Protein AF-A0A7T4WJI9-F1 (afdb_monomer_lite)

pLDDT: mean 79.05, std 11.85, range [43.88, 95.06]

Secondary structure (DSSP, 8-state):
---TTSTT-S-EE-TTS-EEEETT---TTHHHHHHHHS-HHHHHHHHHHHHHHHHHHHHHHHHHHHHHHHHHHHHH-BTB-HHHHHHHHHHHHHHHHHHHHHHHHHHHHTS--TTEEEPPHHHHHHPPTT--HHHHHHHHHHHHHHHHHHHHHHHHT--SSGGGHHHHHHHHHHHHHHHHHHHHHHHHTTPPPPPPSS---GGG--

Structure (mmCIF, N/CA/C/O backbone):
data_AF-A0A7T4WJI9-F1
#
_entry.id   AF-A0A7T4WJI9-F1
#
loop_
_atom_site.group_PDB
_atom_site.id
_atom_site.type_symbol
_atom_site.label_atom_id
_atom_site.label_alt_id
_atom_site.label_comp_id
_atom_site.label_asym_id
_atom_site.label_entity_id
_atom_site.label_seq_id
_atom_site.pdbx_PDB_ins_code
_atom_site.Cartn_x
_atom_site.Cartn_y
_atom_site.Cartn_z
_atom_site.occupancy
_atom_site.B_iso_or_equiv
_atom_site.auth_seq_id
_atom_site.auth_comp_id
_atom_site.auth_asym_id
_atom_site.auth_atom_id
_atom_site.pdbx_PDB_model_num
ATOM 1 N N . MET A 1 1 ? -17.886 -6.327 15.048 1.00 61.16 1 MET A N 1
ATOM 2 C CA . MET A 1 1 ? -17.917 -6.248 13.577 1.00 61.16 1 MET A CA 1
ATOM 3 C C . MET A 1 1 ? -18.092 -4.790 13.198 1.00 61.16 1 MET A C 1
ATOM 5 O O . MET A 1 1 ? -18.986 -4.154 13.746 1.00 61.16 1 MET A O 1
ATOM 9 N N . ILE A 1 2 ? -17.201 -4.252 12.364 1.00 64.38 2 ILE A N 1
ATOM 10 C CA . ILE A 1 2 ? -17.284 -2.868 11.879 1.00 64.38 2 ILE A CA 1
ATOM 11 C C . ILE A 1 2 ? -18.464 -2.791 10.905 1.00 64.38 2 ILE A C 1
ATOM 13 O O . ILE A 1 2 ? -18.497 -3.551 9.939 1.00 64.38 2 ILE A O 1
ATOM 17 N N . ASP A 1 3 ? -19.428 -1.911 11.167 1.00 67.00 3 ASP A N 1
ATOM 18 C CA . ASP A 1 3 ? -20.566 -1.687 10.274 1.00 67.00 3 ASP A CA 1
ATOM 19 C C . ASP A 1 3 ? -20.247 -0.520 9.316 1.00 67.00 3 ASP A C 1
ATOM 21 O O . ASP A 1 3 ? -20.136 0.626 9.766 1.00 67.00 3 ASP A O 1
ATOM 25 N N . PRO A 1 4 ? -20.035 -0.790 8.012 1.00 66.06 4 PRO A N 1
ATOM 26 C CA . PRO A 1 4 ? -19.698 0.236 7.030 1.00 66.06 4 PRO A CA 1
ATOM 27 C C . PRO A 1 4 ? -20.898 1.095 6.607 1.00 66.06 4 PRO A C 1
ATOM 29 O O . PRO A 1 4 ? -20.694 2.134 5.980 1.00 66.06 4 PRO A O 1
ATOM 32 N N . ASP A 1 5 ? -22.127 0.675 6.920 1.00 66.62 5 ASP A N 1
ATOM 33 C CA . ASP A 1 5 ? -23.351 1.347 6.477 1.00 66.62 5 ASP A CA 1
ATOM 34 C C . ASP A 1 5 ? -23.839 2.397 7.492 1.00 66.62 5 ASP A C 1
ATOM 36 O O . ASP A 1 5 ? -24.757 3.175 7.209 1.00 66.62 5 ASP A O 1
ATOM 40 N N . LEU A 1 6 ? -23.180 2.489 8.655 1.00 61.69 6 LEU A N 1
ATOM 41 C CA . LEU A 1 6 ? -23.440 3.525 9.647 1.00 61.69 6 LEU A CA 1
ATOM 42 C C . LEU A 1 6 ? -23.040 4.919 9.123 1.00 61.69 6 LEU A C 1
ATOM 44 O O . LEU A 1 6 ? -21.922 5.117 8.632 1.00 61.69 6 LEU A O 1
ATOM 48 N N . PRO A 1 7 ? -23.908 5.936 9.271 1.00 55.34 7 PRO A N 1
ATOM 49 C CA . PRO A 1 7 ? -23.554 7.308 8.935 1.00 55.34 7 PRO A CA 1
ATOM 50 C C . PRO A 1 7 ? -22.382 7.780 9.813 1.00 55.34 7 PRO A C 1
ATOM 52 O O . PRO A 1 7 ? -22.493 7.840 11.034 1.00 55.34 7 PRO A O 1
ATOM 55 N N . GLY A 1 8 ? -21.252 8.106 9.177 1.00 58.97 8 GLY A N 1
ATOM 56 C CA . GLY A 1 8 ? -20.006 8.486 9.858 1.00 58.97 8 GLY A CA 1
ATOM 57 C C . GLY A 1 8 ? -19.001 7.345 10.056 1.00 58.97 8 GLY A C 1
ATOM 58 O O . GLY A 1 8 ? -18.002 7.545 10.747 1.00 58.97 8 GLY A O 1
ATOM 59 N N . ALA A 1 9 ? -19.230 6.171 9.456 1.00 60.72 9 ALA A N 1
ATOM 60 C CA . ALA A 1 9 ? -18.269 5.075 9.493 1.00 60.72 9 ALA A CA 1
ATOM 61 C C . ALA A 1 9 ? -16.889 5.513 8.938 1.00 60.72 9 ALA A C 1
ATOM 63 O O . ALA A 1 9 ? -16.821 6.144 7.879 1.00 60.72 9 ALA A O 1
ATOM 64 N N . PRO A 1 10 ? -15.774 5.165 9.615 1.00 66.38 10 PRO A N 1
ATOM 65 C CA . PRO A 1 10 ? -14.407 5.447 9.138 1.00 66.38 10 PRO A CA 1
ATOM 66 C C . PRO A 1 10 ? -14.029 4.715 7.859 1.00 66.38 10 PRO A C 1
ATOM 68 O O . PRO A 1 10 ? -13.009 5.026 7.245 1.00 66.38 10 PRO A O 1
ATOM 71 N N . VAL A 1 11 ? -14.798 3.681 7.536 1.00 73.88 11 VAL A N 1
ATOM 72 C CA . VAL A 1 11 ? -14.513 2.716 6.491 1.00 73.88 11 VAL A CA 1
ATOM 73 C C . VAL A 1 11 ? -15.552 2.844 5.399 1.00 73.88 11 VAL A C 1
ATOM 75 O O . VAL A 1 11 ? -16.723 3.102 5.663 1.00 73.88 11 VAL A O 1
ATOM 78 N N . PHE A 1 12 ? -15.132 2.613 4.165 1.00 75.62 12 PHE A N 1
ATOM 79 C CA . PHE A 1 12 ? -16.051 2.429 3.056 1.00 75.62 12 PHE A CA 1
ATOM 80 C C . PHE A 1 12 ? -15.872 1.035 2.469 1.00 75.62 12 PHE A C 1
ATOM 82 O O . PHE A 1 12 ? -14.755 0.526 2.370 1.00 75.62 12 PHE A O 1
ATOM 89 N N . ARG A 1 13 ? -16.984 0.417 2.071 1.00 75.69 13 ARG A N 1
ATOM 90 C CA . ARG A 1 13 ? -16.966 -0.827 1.307 1.00 75.69 13 ARG A CA 1
ATOM 91 C C . ARG A 1 13 ? -16.849 -0.491 -0.176 1.00 75.69 13 ARG A C 1
ATOM 93 O O . ARG A 1 13 ? -17.685 0.238 -0.710 1.00 75.69 13 ARG A O 1
ATOM 100 N N . ALA A 1 14 ? -15.816 -1.002 -0.834 1.00 72.94 14 ALA A N 1
ATOM 101 C CA . ALA A 1 14 ? -15.669 -0.859 -2.277 1.00 72.94 14 ALA A CA 1
ATOM 102 C C . ALA A 1 14 ? -16.431 -1.981 -3.023 1.00 72.94 14 ALA A C 1
ATOM 104 O O . ALA A 1 14 ? -16.869 -2.957 -2.406 1.00 72.94 14 ALA A O 1
ATOM 105 N N . PRO A 1 15 ? -16.624 -1.869 -4.354 1.00 68.31 15 PRO A N 1
ATOM 106 C CA . PRO A 1 15 ? -17.361 -2.866 -5.140 1.00 68.31 15 PRO A CA 1
ATOM 107 C C . PRO A 1 15 ? -16.750 -4.275 -5.160 1.00 68.31 15 PRO A C 1
ATOM 109 O O . PRO A 1 15 ? -17.419 -5.214 -5.582 1.00 68.31 15 PRO A O 1
ATOM 112 N N . ASP A 1 16 ? -15.495 -4.425 -4.739 1.00 71.75 16 ASP A N 1
ATOM 113 C CA . ASP A 1 16 ? -14.808 -5.710 -4.572 1.00 71.75 16 ASP A CA 1
ATOM 114 C C . ASP A 1 16 ? -15.153 -6.415 -3.244 1.00 71.75 16 ASP A C 1
ATOM 116 O O . ASP A 1 16 ? -14.686 -7.524 -2.992 1.00 71.75 16 ASP A O 1
ATOM 120 N N . GLY A 1 17 ? -15.974 -5.785 -2.398 1.00 73.56 17 GLY A N 1
ATOM 121 C CA . GLY A 1 17 ? -16.399 -6.304 -1.101 1.00 73.56 17 GLY A CA 1
ATOM 122 C C . GLY A 1 17 ? -15.441 -5.992 0.050 1.00 73.56 17 GLY A C 1
ATOM 123 O O . GLY A 1 17 ? -15.795 -6.262 1.200 1.00 73.56 17 GLY A O 1
ATOM 124 N N . ARG A 1 18 ? -14.275 -5.391 -0.218 1.00 81.06 18 ARG A N 1
ATOM 125 C CA . ARG A 1 18 ? -13.278 -5.053 0.807 1.00 81.06 18 ARG A CA 1
ATOM 126 C C . ARG A 1 18 ? -13.579 -3.712 1.470 1.00 81.06 18 ARG A C 1
ATOM 128 O O . ARG A 1 18 ? -14.270 -2.854 0.913 1.00 81.06 18 ARG A O 1
ATOM 135 N N . LEU A 1 19 ? -13.059 -3.550 2.684 1.00 82.62 19 LEU A N 1
ATOM 136 C CA . LEU A 1 19 ? -13.144 -2.312 3.452 1.00 82.62 19 LEU A CA 1
ATOM 137 C C . LEU A 1 19 ? -11.883 -1.478 3.248 1.00 82.62 19 LEU A C 1
ATOM 139 O O . LEU A 1 19 ? -10.777 -2.007 3.174 1.00 82.62 19 LEU A O 1
ATOM 143 N N . TYR A 1 20 ? -12.057 -0.165 3.187 1.00 82.19 20 TYR A N 1
ATOM 144 C CA . TYR A 1 20 ? -10.982 0.789 2.951 1.00 82.19 20 TYR A CA 1
ATOM 145 C C . TYR A 1 20 ? -11.108 1.991 3.882 1.00 82.19 20 TYR A C 1
ATOM 147 O O . TYR A 1 20 ? -12.219 2.418 4.199 1.00 82.19 20 TYR A O 1
ATOM 155 N N . VAL A 1 21 ? -9.969 2.570 4.257 1.00 83.25 21 VAL A N 1
ATOM 156 C CA . VAL A 1 21 ? -9.865 3.853 4.967 1.00 83.25 21 VAL A CA 1
ATOM 157 C C . VAL A 1 21 ? -9.061 4.857 4.141 1.00 83.25 21 VAL A C 1
ATOM 159 O O . VAL A 1 21 ? -8.214 4.484 3.325 1.00 83.25 21 VAL A O 1
ATOM 162 N N . ASP A 1 22 ? -9.317 6.148 4.352 1.00 80.75 22 ASP A N 1
ATOM 163 C CA . ASP A 1 22 ? -8.497 7.220 3.777 1.00 80.75 22 ASP A CA 1
ATOM 164 C C . ASP A 1 22 ? -7.132 7.260 4.471 1.00 80.75 22 ASP A C 1
ATOM 166 O O . ASP A 1 22 ? -7.059 7.260 5.697 1.00 80.75 22 ASP A O 1
ATOM 170 N N . ARG A 1 23 ? -6.038 7.334 3.712 1.00 80.06 23 ARG A N 1
ATOM 171 C CA . ARG A 1 23 ? -4.692 7.431 4.287 1.00 80.06 23 ARG A CA 1
ATOM 172 C C . ARG A 1 23 ? -4.469 8.756 5.029 1.00 80.06 23 ARG A C 1
ATOM 174 O O . ARG A 1 23 ? -3.699 8.777 5.980 1.00 80.06 23 ARG A O 1
ATOM 181 N N . GLN A 1 24 ? -5.138 9.844 4.636 1.00 75.06 24 GLN A N 1
ATOM 182 C CA . GLN A 1 24 ? -4.931 11.194 5.193 1.00 75.06 24 GLN A CA 1
ATOM 183 C C . GLN A 1 24 ? -5.811 11.540 6.406 1.00 75.06 24 GLN A C 1
ATOM 185 O O . GLN A 1 24 ? -5.860 12.705 6.792 1.00 75.06 24 GLN A O 1
ATOM 190 N N . ALA A 1 25 ? -6.443 10.539 7.022 1.00 67.31 25 ALA A N 1
ATOM 191 C CA . ALA A 1 25 ? -7.448 10.661 8.078 1.00 67.31 25 ALA A CA 1
ATOM 192 C C . ALA A 1 25 ? -8.853 11.045 7.559 1.00 67.31 25 ALA A C 1
ATOM 194 O O . ALA A 1 25 ? -9.000 11.656 6.496 1.00 67.31 25 ALA A O 1
ATOM 195 N N . PRO A 1 26 ? -9.920 10.651 8.282 1.00 66.38 26 PRO A N 1
ATOM 196 C CA . PRO A 1 26 ? -11.290 10.946 7.879 1.00 66.38 26 PRO A CA 1
ATOM 197 C C . PRO A 1 26 ? -11.594 12.451 7.987 1.00 66.38 26 PRO A C 1
ATOM 199 O O . PRO A 1 26 ? -11.618 13.017 9.077 1.00 66.38 26 PRO A O 1
ATOM 202 N N . ALA A 1 27 ? -11.865 13.091 6.850 1.00 66.44 27 ALA A N 1
ATOM 203 C CA . ALA A 1 27 ? -12.406 14.443 6.744 1.00 66.44 27 ALA A CA 1
ATOM 204 C C . ALA A 1 27 ? -13.907 14.407 6.402 1.00 66.44 27 ALA A C 1
ATOM 206 O O . ALA A 1 27 ? -14.439 13.404 5.926 1.00 66.44 27 ALA A O 1
ATOM 207 N N . VAL A 1 28 ? -14.606 15.527 6.602 1.00 64.88 28 VAL A N 1
ATOM 208 C CA . VAL A 1 28 ? -16.063 15.635 6.372 1.00 64.88 28 VAL A CA 1
ATOM 209 C C . VAL A 1 28 ? -16.449 15.271 4.928 1.00 64.88 28 VAL A C 1
ATOM 211 O O . VAL A 1 28 ? -17.450 14.596 4.695 1.00 64.88 28 VAL A O 1
ATOM 214 N N . ASP A 1 29 ? -15.603 15.622 3.956 1.00 68.56 29 ASP A N 1
ATOM 215 C CA . ASP A 1 29 ? -15.845 15.358 2.531 1.00 68.56 29 ASP A CA 1
ATOM 216 C C . ASP A 1 29 ? -15.334 13.996 2.048 1.00 68.56 29 ASP A C 1
ATOM 218 O O . ASP A 1 29 ? -15.517 13.645 0.876 1.00 68.56 29 ASP A O 1
ATOM 222 N N . THR A 1 30 ? -14.666 13.231 2.915 1.00 66.12 30 THR A N 1
ATOM 223 C CA . THR A 1 30 ? -14.029 11.951 2.583 1.00 66.12 30 THR A CA 1
ATOM 224 C C . THR A 1 30 ? -15.058 10.994 1.977 1.00 66.12 30 THR A C 1
ATOM 226 O O . THR A 1 30 ? -14.875 10.530 0.854 1.00 66.12 30 THR A O 1
ATOM 229 N N . LEU A 1 31 ? -16.217 10.817 2.618 1.00 64.38 31 LEU A N 1
ATOM 230 C CA . LEU A 1 31 ? -17.316 9.977 2.116 1.00 64.38 31 LEU A CA 1
ATOM 231 C C . LEU A 1 31 ? -17.820 10.390 0.720 1.00 64.38 31 LEU A C 1
ATOM 233 O O . LEU A 1 31 ? -17.970 9.547 -0.167 1.00 64.38 31 LEU A O 1
ATOM 237 N N . THR A 1 32 ? -18.053 11.686 0.496 1.00 66.06 32 THR A N 1
ATOM 238 C CA . THR A 1 32 ? -18.550 12.213 -0.789 1.00 66.06 32 THR A CA 1
ATOM 239 C C . THR A 1 32 ? -17.520 12.039 -1.904 1.00 66.06 32 THR A C 1
ATOM 241 O O . THR A 1 32 ? -17.860 11.650 -3.024 1.00 66.06 32 THR A O 1
ATOM 244 N N . ARG A 1 33 ? -16.244 12.292 -1.599 1.00 68.62 33 ARG A N 1
ATOM 245 C CA . ARG A 1 33 ? -15.119 12.099 -2.519 1.00 68.62 33 ARG A CA 1
ATOM 246 C C . ARG A 1 33 ? -14.968 10.629 -2.911 1.00 68.62 33 ARG A C 1
ATOM 248 O O . ARG A 1 33 ? -14.794 10.337 -4.094 1.00 68.62 33 ARG A O 1
ATOM 255 N N . TRP A 1 34 ? -15.096 9.712 -1.953 1.00 68.88 34 TRP A N 1
ATOM 256 C CA . TRP A 1 34 ? -14.963 8.275 -2.197 1.00 68.88 34 TRP A CA 1
ATOM 257 C C . TRP A 1 34 ? -16.119 7.695 -2.993 1.00 68.88 34 TRP A C 1
ATOM 259 O O . TRP A 1 34 ? -15.872 6.965 -3.950 1.00 68.88 34 TRP A O 1
ATOM 269 N N . ARG A 1 35 ? -17.363 8.089 -2.691 1.00 66.56 35 ARG A N 1
ATOM 270 C CA . ARG A 1 35 ? -18.528 7.696 -3.499 1.00 66.56 35 ARG A CA 1
ATOM 271 C C . ARG A 1 35 ? -18.381 8.109 -4.963 1.00 66.56 35 ARG A C 1
ATOM 273 O O . ARG A 1 35 ? -18.803 7.367 -5.839 1.00 66.56 35 ARG A O 1
ATOM 280 N N . ARG A 1 36 ? -17.745 9.254 -5.241 1.00 67.00 36 ARG A N 1
ATOM 281 C CA . ARG A 1 36 ? -17.436 9.686 -6.616 1.00 67.00 36 ARG A CA 1
ATOM 282 C C . ARG A 1 36 ? -16.302 8.884 -7.260 1.00 67.00 36 ARG A C 1
ATOM 284 O O . ARG A 1 36 ? -16.368 8.609 -8.452 1.00 67.00 36 ARG A O 1
ATOM 291 N N . LEU A 1 37 ? -15.255 8.535 -6.508 1.00 64.62 37 LEU A N 1
ATOM 292 C CA . LEU A 1 37 ? -14.098 7.795 -7.034 1.00 64.62 37 LEU A CA 1
ATOM 293 C C . LEU A 1 37 ? -14.397 6.311 -7.290 1.00 64.62 37 LEU A C 1
ATOM 295 O O . LEU A 1 37 ? -13.904 5.760 -8.274 1.00 64.62 37 LEU A O 1
ATOM 299 N N . TYR A 1 38 ? -15.215 5.696 -6.435 1.00 63.62 38 TYR A N 1
ATOM 300 C CA . TYR A 1 38 ? -15.576 4.277 -6.482 1.00 63.62 38 TYR A CA 1
ATOM 301 C C . TYR A 1 38 ? -17.043 4.037 -6.865 1.00 63.62 38 TYR A C 1
ATOM 303 O O . TYR A 1 38 ? -17.591 2.976 -6.569 1.00 63.62 38 TYR A O 1
ATOM 311 N N . ASP A 1 39 ? -17.671 4.996 -7.558 1.00 64.62 39 ASP A N 1
ATOM 312 C CA . ASP A 1 39 ? -18.990 4.810 -8.169 1.00 64.62 39 ASP A CA 1
ATOM 313 C C . ASP A 1 39 ? -18.968 3.511 -9.001 1.00 64.62 39 ASP A C 1
ATOM 315 O O . ASP A 1 39 ? -18.119 3.381 -9.893 1.00 64.62 39 ASP A O 1
ATOM 319 N N . PRO A 1 40 ? -19.858 2.534 -8.741 1.00 59.50 40 PRO A N 1
ATOM 320 C CA . PRO A 1 40 ? -19.864 1.251 -9.438 1.00 59.50 40 PRO A CA 1
ATOM 321 C C . PRO A 1 40 ? -19.907 1.397 -10.965 1.00 59.50 40 PRO A C 1
ATOM 323 O O . PRO A 1 40 ? -19.363 0.549 -11.677 1.00 59.50 40 PRO A O 1
ATOM 326 N N . ILE A 1 41 ? -20.490 2.477 -11.493 1.00 63.62 41 ILE A N 1
ATOM 327 C CA . ILE A 1 41 ? -20.495 2.771 -12.931 1.00 63.62 41 ILE A CA 1
ATOM 328 C C . ILE A 1 41 ? -19.097 3.196 -13.398 1.00 63.62 41 ILE A C 1
ATOM 330 O O . ILE A 1 41 ? -18.592 2.678 -14.399 1.00 63.62 41 ILE A O 1
ATOM 334 N N . ALA A 1 42 ? -18.442 4.097 -12.664 1.00 61.81 42 ALA A N 1
ATOM 335 C CA . ALA A 1 42 ? -17.087 4.554 -12.963 1.00 61.81 42 ALA A CA 1
ATOM 336 C C . ALA A 1 42 ? -16.051 3.427 -12.810 1.00 61.81 42 ALA A C 1
ATOM 338 O O . ALA A 1 42 ? -15.160 3.300 -13.651 1.00 61.81 42 ALA A O 1
ATOM 339 N N . VAL A 1 43 ? -16.207 2.563 -11.801 1.00 61.91 43 VAL A N 1
ATOM 340 C CA . VAL A 1 43 ? -15.352 1.391 -11.558 1.00 61.91 43 VAL A CA 1
ATOM 341 C C . VAL A 1 43 ? -15.529 0.350 -12.658 1.00 61.91 43 VAL A C 1
ATOM 343 O O . VAL A 1 43 ? -14.535 -0.102 -13.217 1.00 61.91 43 VAL A O 1
ATOM 346 N N . ARG A 1 44 ? -16.765 0.022 -13.068 1.00 64.25 44 ARG A N 1
ATOM 347 C CA . ARG A 1 44 ? -17.005 -0.877 -14.217 1.00 64.25 44 ARG A CA 1
ATOM 348 C C . ARG A 1 44 ? -16.425 -0.312 -15.511 1.00 64.25 44 ARG A C 1
ATOM 350 O O . ARG A 1 44 ? -15.878 -1.058 -16.321 1.00 64.25 44 ARG A O 1
ATOM 357 N N . ARG A 1 45 ? -16.525 1.006 -15.713 1.00 62.28 45 ARG A N 1
ATOM 358 C CA . ARG A 1 45 ? -15.943 1.680 -16.878 1.00 62.28 45 ARG A CA 1
ATOM 359 C C . ARG A 1 45 ? -14.416 1.614 -16.850 1.00 62.28 45 ARG A C 1
ATOM 361 O O . ARG A 1 45 ? -13.828 1.276 -17.871 1.00 62.28 45 ARG A O 1
ATOM 368 N N . ARG A 1 46 ? -13.788 1.852 -15.692 1.00 63.94 46 ARG A N 1
ATOM 369 C CA . ARG A 1 46 ? -12.341 1.674 -15.499 1.00 63.94 46 ARG A CA 1
ATOM 370 C C . ARG A 1 46 ? -11.917 0.226 -15.698 1.00 63.94 46 ARG A C 1
ATOM 372 O O . ARG A 1 46 ? -10.997 0.014 -16.461 1.00 63.94 46 ARG A O 1
ATOM 379 N N . ALA A 1 47 ? -12.614 -0.757 -15.135 1.00 61.62 47 ALA A N 1
ATOM 380 C CA . ALA A 1 47 ? -12.301 -2.175 -15.322 1.00 61.62 47 ALA A CA 1
ATOM 381 C C . ALA A 1 47 ? -12.358 -2.601 -16.802 1.00 61.62 47 ALA A C 1
ATOM 383 O O . ALA A 1 47 ? -11.496 -3.339 -17.271 1.00 61.62 47 ALA A O 1
ATOM 384 N N . ARG A 1 48 ? -13.326 -2.085 -17.575 1.00 62.66 48 ARG A N 1
ATOM 385 C CA . ARG A 1 48 ? -13.360 -2.287 -19.035 1.00 62.66 48 ARG A CA 1
ATOM 386 C C . ARG A 1 48 ? -12.182 -1.622 -19.739 1.00 62.66 48 ARG A C 1
ATOM 388 O O . ARG A 1 48 ? -11.610 -2.222 -20.642 1.00 62.66 48 ARG A O 1
ATOM 395 N N . ILE A 1 49 ? -11.815 -0.406 -19.341 1.00 62.28 49 ILE A N 1
ATOM 396 C CA . ILE A 1 49 ? -10.630 0.278 -19.874 1.00 62.28 49 ILE A CA 1
ATOM 397 C C . ILE A 1 49 ? -9.369 -0.530 -19.532 1.00 62.28 49 ILE A C 1
ATOM 399 O O . ILE A 1 49 ? -8.628 -0.868 -20.437 1.00 62.28 49 ILE A O 1
ATOM 403 N N . VAL A 1 50 ? -9.185 -0.959 -18.285 1.00 61.81 50 VAL A N 1
ATOM 404 C CA . VAL A 1 50 ? -8.053 -1.780 -17.815 1.00 61.81 50 VAL A CA 1
ATOM 405 C C . VAL A 1 50 ? -7.957 -3.112 -18.571 1.00 61.81 50 VAL A C 1
ATOM 407 O O . VAL A 1 50 ? -6.860 -3.575 -18.848 1.00 61.81 50 VAL A O 1
ATOM 410 N N . GLY A 1 51 ? -9.081 -3.723 -18.964 1.00 62.28 51 GLY A N 1
ATOM 411 C CA . GLY A 1 51 ? -9.071 -4.936 -19.792 1.00 62.28 51 GLY A CA 1
ATOM 412 C C . GLY A 1 51 ? -8.765 -4.689 -21.276 1.00 62.28 51 GLY A C 1
ATOM 413 O O . GLY A 1 51 ? -8.154 -5.528 -21.931 1.00 62.28 51 GLY A O 1
ATOM 414 N N . THR A 1 52 ? -9.178 -3.544 -21.825 1.00 69.06 52 THR A N 1
ATOM 415 C CA . THR A 1 52 ? -9.082 -3.243 -23.269 1.00 69.06 52 THR A CA 1
ATOM 416 C C . THR A 1 52 ? -7.819 -2.474 -23.655 1.00 69.06 52 THR A C 1
ATOM 418 O O . THR A 1 52 ? -7.268 -2.703 -24.729 1.00 69.06 52 THR A O 1
ATOM 421 N N . LEU A 1 53 ? -7.330 -1.589 -22.787 1.00 75.50 53 LEU A N 1
ATOM 422 C CA . LEU A 1 53 ? -6.159 -0.741 -23.003 1.00 75.50 53 LEU A CA 1
ATOM 423 C C . LEU A 1 53 ? -4.843 -1.522 -23.197 1.00 75.50 53 LEU A C 1
ATOM 425 O O . LEU A 1 53 ? -4.116 -1.179 -24.128 1.00 75.50 53 LEU A O 1
ATOM 429 N N . PRO A 1 54 ? -4.506 -2.560 -22.400 1.00 74.25 54 PRO A N 1
ATOM 430 C CA . PRO A 1 54 ? -3.297 -3.354 -22.628 1.00 74.25 54 PRO A CA 1
ATOM 431 C C . PRO A 1 54 ? -3.357 -4.118 -23.952 1.00 74.25 54 PRO A C 1
ATOM 433 O O . PRO A 1 54 ? -2.356 -4.196 -24.660 1.00 74.25 54 PRO A O 1
ATOM 436 N N . LEU A 1 55 ? -4.538 -4.617 -24.326 1.00 79.12 55 LEU A N 1
ATOM 437 C CA . LEU A 1 55 ? -4.747 -5.313 -25.595 1.00 79.12 55 LEU A CA 1
ATOM 438 C C . LEU A 1 55 ? -4.612 -4.344 -26.778 1.00 79.12 55 LEU A C 1
ATOM 440 O O . LEU A 1 55 ? -3.930 -4.648 -27.752 1.00 79.12 55 LEU A O 1
ATOM 444 N N . LEU A 1 56 ? -5.172 -3.138 -26.658 1.00 82.38 56 LEU A N 1
A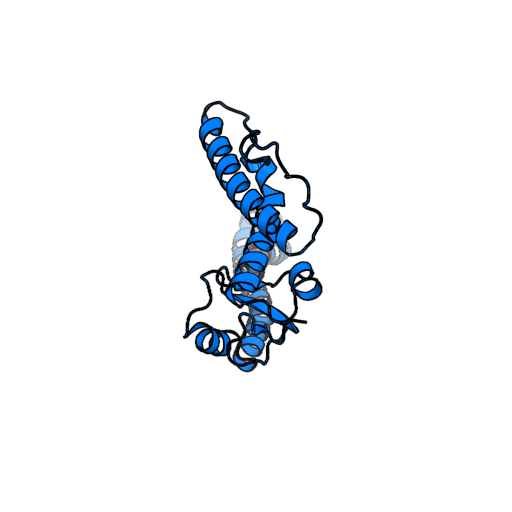TOM 445 C CA . LEU A 1 56 ? -4.995 -2.069 -27.638 1.00 82.38 56 LEU A CA 1
ATOM 446 C C . LEU A 1 56 ? -3.519 -1.658 -27.766 1.00 82.38 56 LEU A C 1
ATOM 448 O O . LEU A 1 56 ? -3.012 -1.547 -28.877 1.00 82.38 56 LEU A O 1
ATOM 452 N N . ALA A 1 57 ? -2.815 -1.468 -26.647 1.00 79.31 57 ALA A N 1
ATOM 453 C CA . ALA A 1 57 ? -1.397 -1.111 -26.634 1.00 79.31 57 ALA A CA 1
ATOM 454 C C . ALA A 1 57 ? -0.518 -2.200 -27.265 1.00 79.31 57 ALA A C 1
ATOM 456 O O . ALA A 1 57 ? 0.402 -1.882 -28.017 1.00 79.31 57 ALA A O 1
ATOM 457 N N . MET A 1 58 ? -0.838 -3.473 -27.019 1.00 82.12 58 MET A N 1
ATOM 458 C CA . MET A 1 58 ? -0.182 -4.608 -27.660 1.00 82.12 58 MET A CA 1
ATOM 459 C C . MET A 1 58 ? -0.415 -4.600 -29.176 1.00 82.12 58 MET A C 1
ATOM 461 O O . MET A 1 58 ? 0.545 -4.711 -29.932 1.00 82.12 58 MET A O 1
ATOM 465 N N . VAL A 1 59 ? -1.658 -4.415 -29.633 1.00 85.25 59 VAL A N 1
ATOM 466 C CA . VAL A 1 59 ? -1.988 -4.361 -31.068 1.00 85.25 59 VAL A CA 1
ATOM 467 C C . VAL A 1 59 ? -1.280 -3.191 -31.753 1.00 85.25 59 VAL A C 1
ATOM 469 O O . VAL A 1 59 ? -0.641 -3.382 -32.784 1.00 85.25 59 VAL A O 1
ATOM 472 N N . VAL A 1 60 ? -1.332 -1.991 -31.169 1.00 85.81 60 VAL A N 1
ATOM 473 C CA . VAL A 1 60 ? -0.659 -0.802 -31.719 1.00 85.81 60 VAL A CA 1
ATOM 474 C C . VAL A 1 60 ? 0.857 -0.999 -31.752 1.00 85.81 60 VAL A C 1
ATOM 476 O O . VAL A 1 60 ? 1.478 -0.752 -32.785 1.00 85.81 60 VAL A O 1
ATOM 479 N N . GLY A 1 61 ? 1.453 -1.488 -30.660 1.00 81.44 61 GLY A N 1
ATOM 480 C CA . GLY A 1 61 ? 2.884 -1.781 -30.595 1.00 81.44 61 GLY A CA 1
ATOM 481 C C . GLY A 1 61 ? 3.308 -2.820 -31.631 1.00 81.44 61 GLY A C 1
ATOM 482 O O . GLY A 1 61 ? 4.326 -2.639 -32.293 1.00 81.44 61 GLY A O 1
ATOM 483 N N . TYR A 1 62 ? 2.490 -3.853 -31.844 1.00 87.25 62 TYR A N 1
ATOM 484 C CA . TYR A 1 62 ? 2.774 -4.898 -32.822 1.00 87.25 62 TYR A CA 1
ATOM 485 C C . TYR A 1 62 ?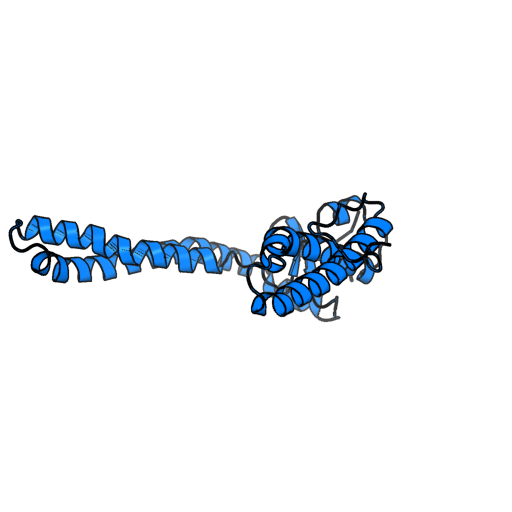 2.707 -4.375 -34.260 1.00 87.25 62 TYR A C 1
ATOM 487 O O . TYR A 1 62 ? 3.594 -4.661 -35.057 1.00 87.25 62 TYR A O 1
ATOM 495 N N . VAL A 1 63 ? 1.695 -3.568 -34.593 1.00 87.31 63 VAL A N 1
ATOM 496 C CA . VAL A 1 63 ? 1.545 -2.980 -35.935 1.00 87.31 63 VAL A CA 1
ATOM 497 C C . VAL A 1 63 ? 2.685 -2.008 -36.242 1.00 87.31 63 VAL A C 1
ATOM 499 O O . VAL A 1 63 ? 3.301 -2.100 -37.302 1.00 87.31 63 VAL A O 1
ATOM 502 N N . VAL A 1 64 ? 3.003 -1.101 -35.313 1.00 87.19 64 VAL A N 1
ATOM 503 C CA . VAL A 1 64 ? 4.080 -0.113 -35.496 1.00 87.19 64 VAL A CA 1
ATOM 504 C C . VAL A 1 64 ? 5.445 -0.798 -35.558 1.00 87.19 64 VAL A C 1
ATOM 506 O O . VAL A 1 64 ? 6.244 -0.518 -36.452 1.00 87.19 64 VAL A O 1
ATOM 509 N N . GLY A 1 65 ? 5.702 -1.725 -34.635 1.00 80.94 65 GLY A N 1
ATOM 510 C CA . GLY A 1 65 ? 6.955 -2.469 -34.577 1.00 80.94 65 GLY A CA 1
ATOM 511 C C . GLY A 1 65 ? 7.141 -3.381 -35.781 1.00 80.94 65 GLY A C 1
ATOM 512 O O . GLY A 1 65 ? 8.229 -3.435 -36.351 1.00 80.94 65 GLY A O 1
ATOM 513 N N . GLY A 1 66 ? 6.070 -4.040 -36.223 1.00 80.88 66 GLY A N 1
ATOM 514 C CA . GLY A 1 66 ? 6.089 -4.889 -37.404 1.00 80.88 66 GLY A CA 1
ATOM 515 C C . GLY A 1 66 ? 6.353 -4.093 -38.681 1.00 80.88 66 GLY A C 1
ATOM 516 O O . GLY A 1 66 ? 7.189 -4.499 -39.484 1.00 80.88 66 GLY A O 1
ATOM 517 N N . ALA A 1 67 ? 5.727 -2.922 -38.842 1.00 85.81 67 ALA A N 1
ATOM 518 C CA . ALA A 1 67 ? 5.967 -2.039 -39.985 1.00 85.81 67 ALA A CA 1
ATOM 519 C C . ALA A 1 67 ? 7.424 -1.545 -40.052 1.00 85.81 67 ALA A C 1
ATOM 521 O O . ALA A 1 67 ? 8.027 -1.548 -41.125 1.00 85.81 67 ALA A O 1
ATOM 522 N N . LEU A 1 68 ? 8.016 -1.179 -38.910 1.00 83.50 68 LEU A N 1
ATOM 523 C CA . LEU A 1 68 ? 9.440 -0.834 -38.821 1.00 83.50 68 LEU A CA 1
ATOM 524 C C . LEU A 1 68 ? 10.337 -2.036 -39.146 1.00 83.50 68 LEU A C 1
ATOM 526 O O . LEU A 1 68 ? 11.309 -1.906 -39.889 1.00 83.50 68 LEU A O 1
ATOM 530 N N . GLY A 1 69 ? 9.986 -3.216 -38.639 1.00 78.31 69 GLY A N 1
ATOM 531 C CA . GLY A 1 69 ? 10.724 -4.450 -38.879 1.00 78.31 69 GLY A CA 1
ATOM 532 C C . GLY A 1 69 ? 10.764 -4.869 -40.350 1.00 78.31 69 GLY A C 1
ATOM 533 O O . GLY A 1 69 ? 11.815 -5.300 -40.818 1.00 78.31 69 GLY A O 1
ATOM 534 N N . VAL A 1 70 ? 9.680 -4.666 -41.111 1.00 84.56 70 VAL A N 1
ATOM 535 C CA . VAL A 1 70 ? 9.640 -4.913 -42.571 1.00 84.56 70 VAL A CA 1
ATOM 536 C C . VAL A 1 70 ? 10.677 -4.079 -43.322 1.00 84.56 70 VAL A C 1
ATOM 538 O O . VAL A 1 70 ? 11.247 -4.544 -44.310 1.00 84.56 70 VAL A O 1
ATOM 541 N N . VAL A 1 71 ? 10.909 -2.845 -42.872 1.00 84.69 71 VAL A N 1
ATOM 542 C CA . VAL A 1 71 ? 11.856 -1.924 -43.507 1.00 84.69 71 VAL A CA 1
ATOM 543 C C . VAL A 1 71 ? 13.288 -2.251 -43.094 1.00 84.69 71 VAL A C 1
ATOM 545 O O . VAL A 1 71 ? 14.170 -2.270 -43.945 1.00 84.69 71 VAL A O 1
ATOM 548 N N . VAL A 1 72 ? 13.521 -2.530 -41.809 1.00 81.50 72 VAL A N 1
ATOM 549 C CA . VAL A 1 72 ? 14.868 -2.656 -41.227 1.00 81.50 72 VAL A CA 1
ATOM 550 C C . VAL A 1 72 ? 15.475 -4.053 -41.409 1.00 81.50 72 VAL A C 1
ATOM 552 O O . VAL A 1 72 ? 16.675 -4.167 -41.643 1.00 81.50 72 VAL A O 1
ATOM 555 N N . ALA A 1 73 ? 14.684 -5.125 -41.336 1.00 79.69 73 ALA A N 1
ATOM 556 C CA . ALA A 1 73 ? 15.216 -6.491 -41.353 1.00 79.69 73 ALA A CA 1
ATOM 557 C C . ALA A 1 73 ? 15.973 -6.872 -42.646 1.00 79.69 73 ALA A C 1
ATOM 559 O O . ALA A 1 73 ? 17.049 -7.458 -42.530 1.00 79.69 73 ALA A O 1
ATOM 560 N N . PRO A 1 74 ? 15.534 -6.478 -43.861 1.00 81.94 74 PRO A N 1
ATOM 561 C CA . PRO A 1 74 ? 16.293 -6.747 -45.089 1.00 81.94 74 PRO A CA 1
ATOM 562 C C . PRO A 1 74 ? 17.659 -6.044 -45.157 1.00 81.94 74 PRO A C 1
ATOM 564 O O . PRO A 1 74 ? 18.537 -6.496 -45.884 1.00 81.94 74 PRO A O 1
ATOM 567 N N . LEU A 1 75 ? 17.850 -4.943 -44.416 1.00 83.56 75 LEU A N 1
ATOM 568 C CA . LEU A 1 75 ? 19.144 -4.251 -44.311 1.00 83.56 75 LEU A CA 1
ATOM 569 C C . LEU A 1 75 ? 20.103 -4.957 -43.343 1.00 83.56 75 LEU A C 1
ATOM 571 O O . LEU A 1 75 ? 21.315 -4.867 -43.513 1.00 83.56 75 LEU A O 1
ATOM 575 N N . LEU A 1 76 ? 19.566 -5.639 -42.328 1.00 81.75 76 LEU A N 1
ATOM 576 C CA . LEU A 1 76 ? 20.345 -6.332 -41.298 1.00 81.75 76 LEU A CA 1
ATOM 577 C C . LEU A 1 76 ? 20.668 -7.787 -41.661 1.00 81.75 76 LEU A C 1
ATOM 579 O O . LEU A 1 76 ? 21.599 -8.354 -41.096 1.00 81.75 76 LEU A O 1
ATOM 583 N N . MET A 1 77 ? 19.925 -8.377 -42.600 1.00 79.94 77 MET A N 1
ATOM 584 C CA . MET A 1 77 ? 20.117 -9.749 -43.088 1.00 79.94 77 MET A CA 1
ATOM 585 C C . MET A 1 77 ? 20.385 -9.767 -44.605 1.00 79.94 77 MET A C 1
ATOM 587 O O . MET A 1 77 ? 19.581 -10.306 -45.371 1.00 79.94 77 MET A O 1
ATOM 591 N N . PRO A 1 78 ? 21.489 -9.154 -45.083 1.00 71.81 78 PRO A N 1
ATOM 592 C CA . PRO A 1 78 ? 21.826 -9.163 -46.500 1.00 71.81 78 PRO A CA 1
ATOM 593 C C . PRO A 1 78 ? 22.287 -10.570 -46.910 1.00 71.81 78 PRO A C 1
ATOM 595 O O . PRO A 1 78 ? 23.425 -10.958 -46.663 1.00 71.81 78 PRO A O 1
ATOM 598 N N . GLY A 1 79 ? 21.394 -11.349 -47.519 1.00 74.19 79 GLY A N 1
ATOM 599 C CA . GLY A 1 79 ? 21.685 -12.711 -47.984 1.00 74.19 79 GLY A CA 1
ATOM 600 C C . GLY A 1 79 ? 20.493 -13.663 -47.906 1.00 74.19 79 GLY A C 1
ATOM 601 O O . GLY A 1 79 ? 20.443 -14.624 -48.669 1.00 74.19 79 GLY A O 1
ATOM 602 N N . ASP A 1 80 ? 19.519 -13.362 -47.047 1.00 77.56 80 ASP A N 1
ATOM 603 C CA . ASP A 1 80 ? 18.270 -14.118 -46.958 1.00 77.56 80 ASP A CA 1
ATOM 604 C C . ASP A 1 80 ? 17.268 -13.701 -48.040 1.00 77.56 80 ASP A C 1
ATOM 606 O O . ASP A 1 80 ? 17.308 -12.587 -48.575 1.00 77.56 80 ASP A O 1
ATOM 610 N N . ASP A 1 81 ? 16.318 -14.596 -48.334 1.00 87.06 81 ASP A N 1
ATOM 611 C CA . ASP A 1 81 ? 15.156 -14.251 -49.148 1.00 87.06 81 ASP A CA 1
ATOM 612 C C . ASP A 1 81 ? 14.443 -13.051 -48.512 1.00 87.06 81 ASP A C 1
ATOM 614 O O . ASP A 1 81 ? 14.107 -13.039 -47.323 1.00 87.06 81 ASP A O 1
ATOM 618 N N . ARG A 1 82 ? 14.195 -12.023 -49.325 1.00 80.31 82 ARG A N 1
ATOM 619 C CA . ARG A 1 82 ? 13.549 -10.781 -48.908 1.00 80.31 82 ARG A CA 1
ATOM 620 C C . ARG A 1 82 ? 12.213 -11.036 -48.212 1.00 80.31 82 ARG A C 1
ATOM 622 O O . ARG A 1 82 ? 11.897 -10.321 -47.263 1.00 80.31 82 ARG A O 1
ATOM 629 N N . ALA A 1 83 ? 11.453 -12.045 -48.638 1.00 82.69 83 ALA A N 1
ATOM 630 C CA . ALA A 1 83 ? 10.197 -12.414 -47.989 1.00 82.69 83 ALA A CA 1
ATOM 631 C C . ALA A 1 83 ? 10.424 -12.974 -46.573 1.00 82.69 83 ALA A C 1
ATOM 633 O O . ALA A 1 83 ? 9.698 -12.623 -45.640 1.00 82.69 83 ALA A O 1
ATOM 634 N N . VAL A 1 84 ? 11.467 -13.788 -46.392 1.00 81.75 84 VAL A N 1
ATOM 635 C CA . VAL A 1 84 ? 11.858 -14.364 -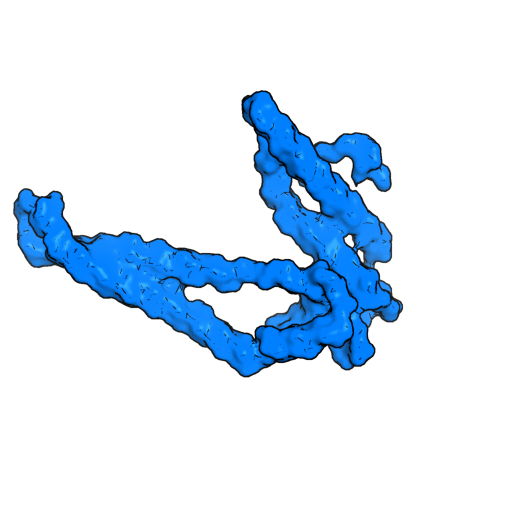45.095 1.00 81.75 84 VAL A CA 1
ATOM 636 C C . VAL A 1 84 ? 12.385 -13.277 -44.158 1.00 81.75 84 VAL A C 1
ATOM 638 O O . VAL A 1 84 ? 11.958 -13.205 -43.004 1.00 81.75 84 VAL A O 1
ATOM 641 N N . ALA A 1 85 ? 13.228 -12.369 -44.656 1.00 80.44 85 ALA A N 1
ATOM 642 C CA . ALA A 1 85 ? 13.733 -11.238 -43.881 1.00 80.44 85 ALA A CA 1
ATOM 643 C C . ALA A 1 85 ? 12.597 -10.298 -43.436 1.00 80.44 85 ALA A C 1
ATOM 645 O O . ALA A 1 85 ? 12.556 -9.872 -42.283 1.00 80.44 85 ALA A O 1
ATOM 646 N N . GLN A 1 86 ? 11.624 -10.015 -44.309 1.00 80.44 86 GLN A N 1
ATOM 647 C CA . GLN A 1 86 ? 10.464 -9.182 -43.974 1.00 80.44 86 GLN A CA 1
ATOM 648 C C . GLN A 1 86 ? 9.539 -9.844 -42.948 1.00 80.44 86 GLN A C 1
ATOM 650 O O . GLN A 1 86 ? 9.136 -9.182 -41.993 1.00 80.44 86 GLN A O 1
ATOM 655 N N . LEU A 1 87 ? 9.232 -11.138 -43.096 1.00 84.06 87 LEU A N 1
ATOM 656 C CA . LEU A 1 87 ? 8.436 -11.891 -42.116 1.00 84.06 87 LEU A CA 1
ATOM 657 C C . LEU A 1 87 ? 9.117 -11.926 -40.745 1.00 84.06 87 LEU A C 1
ATOM 659 O O . LEU A 1 87 ? 8.474 -11.671 -39.726 1.00 84.06 87 LEU A O 1
ATOM 663 N N . THR A 1 88 ? 10.427 -12.167 -40.728 1.00 82.00 88 THR A N 1
ATOM 664 C CA . THR A 1 88 ? 11.235 -12.143 -39.502 1.00 82.00 88 THR A CA 1
ATOM 665 C C . THR A 1 88 ? 11.211 -10.754 -38.866 1.00 82.00 88 THR A C 1
ATOM 667 O O . THR A 1 88 ? 10.998 -10.622 -37.661 1.00 82.00 88 THR A O 1
ATOM 670 N N . GLY A 1 89 ? 11.318 -9.703 -39.683 1.00 79.25 89 GLY A N 1
ATOM 671 C CA . GLY A 1 89 ? 11.174 -8.315 -39.257 1.00 79.25 89 GLY A CA 1
ATOM 672 C C . GLY A 1 89 ? 9.818 -8.007 -38.621 1.00 79.25 89 GLY A C 1
ATOM 673 O O . GLY A 1 89 ? 9.785 -7.381 -37.565 1.00 79.25 89 GLY A O 1
ATOM 674 N N . VAL A 1 90 ? 8.706 -8.477 -39.197 1.00 83.44 90 VAL A N 1
ATOM 675 C CA . VAL A 1 90 ? 7.359 -8.275 -38.625 1.00 83.44 90 VAL A CA 1
ATOM 676 C C . VAL A 1 90 ? 7.256 -8.884 -37.231 1.00 83.44 90 VAL A C 1
ATOM 678 O O . VAL A 1 90 ? 6.798 -8.219 -36.303 1.00 83.44 90 VAL A O 1
ATOM 681 N N . VAL A 1 91 ? 7.683 -10.139 -37.083 1.00 83.62 91 VAL A N 1
ATOM 682 C CA . VAL A 1 91 ? 7.553 -10.884 -35.825 1.00 83.62 91 VAL A CA 1
ATOM 683 C C . VAL A 1 91 ? 8.445 -10.278 -34.743 1.00 83.62 91 VAL A C 1
ATOM 685 O O . VAL A 1 91 ? 7.979 -9.999 -33.637 1.00 83.62 91 VAL A O 1
ATOM 688 N N . VAL A 1 92 ? 9.716 -10.023 -35.065 1.00 83.69 92 VAL A N 1
ATOM 689 C CA . VAL A 1 92 ? 10.686 -9.477 -34.107 1.00 83.69 92 VAL A CA 1
ATOM 690 C C . VAL A 1 92 ? 10.365 -8.019 -33.787 1.00 83.69 92 VAL A C 1
ATOM 692 O O . VAL A 1 92 ? 10.248 -7.659 -32.618 1.00 83.69 92 VAL A O 1
ATOM 695 N N . GLY A 1 93 ? 10.158 -7.181 -34.804 1.00 79.75 93 GLY A N 1
ATOM 696 C CA . GLY A 1 93 ? 9.838 -5.767 -34.626 1.00 79.75 93 GLY A CA 1
ATOM 697 C C . GLY A 1 93 ? 8.521 -5.563 -33.880 1.00 79.75 93 GLY A C 1
ATOM 698 O O . GLY A 1 93 ? 8.458 -4.765 -32.944 1.00 79.75 93 GLY A O 1
ATOM 699 N N . GLY A 1 94 ? 7.485 -6.329 -34.236 1.00 81.38 94 GLY A N 1
ATOM 700 C CA . GLY A 1 94 ? 6.193 -6.299 -33.557 1.00 81.38 94 GLY A CA 1
ATOM 701 C C . GLY A 1 94 ? 6.303 -6.723 -32.093 1.00 81.38 94 GLY A C 1
ATOM 702 O O . GLY A 1 94 ? 5.781 -6.036 -31.216 1.00 81.38 94 GLY A O 1
ATOM 703 N N . GLY A 1 95 ? 7.042 -7.797 -31.802 1.00 80.31 95 GLY A N 1
ATOM 704 C CA . GLY A 1 95 ? 7.284 -8.258 -30.433 1.00 80.31 95 GLY A CA 1
ATOM 705 C C . GLY A 1 95 ? 8.045 -7.244 -29.572 1.00 80.31 95 GLY A C 1
ATOM 706 O O . GLY A 1 95 ? 7.643 -6.981 -28.437 1.00 80.31 95 GLY A O 1
ATOM 707 N N . VAL A 1 96 ? 9.097 -6.625 -30.121 1.00 85.94 96 VAL A N 1
ATOM 708 C CA . VAL A 1 96 ? 9.966 -5.673 -29.402 1.00 85.94 96 VAL A CA 1
ATOM 709 C C . VAL A 1 96 ? 9.209 -4.441 -28.907 1.00 85.94 96 VAL A C 1
ATOM 711 O O . VAL A 1 96 ? 9.546 -3.921 -27.848 1.00 85.94 96 VAL A O 1
ATOM 714 N N . LEU A 1 97 ? 8.178 -3.979 -29.619 1.00 80.44 97 LEU A N 1
ATOM 715 C CA . LEU A 1 97 ? 7.368 -2.840 -29.172 1.00 80.44 97 LEU A CA 1
ATOM 716 C C . LEU A 1 97 ? 6.094 -3.256 -28.430 1.00 80.44 97 LEU A C 1
ATOM 718 O O . LEU A 1 97 ? 5.717 -2.601 -27.457 1.00 80.44 97 LEU A O 1
ATOM 722 N N . ALA A 1 98 ? 5.437 -4.344 -28.841 1.00 80.06 98 ALA A N 1
ATOM 723 C CA . ALA A 1 98 ? 4.190 -4.792 -28.224 1.00 80.06 98 ALA A CA 1
ATOM 724 C C . ALA A 1 98 ? 4.382 -5.265 -26.778 1.00 80.06 98 ALA A C 1
ATOM 726 O O . ALA A 1 98 ? 3.575 -4.930 -25.910 1.00 80.06 98 ALA A O 1
ATOM 727 N N . VAL A 1 99 ? 5.451 -6.021 -26.505 1.00 80.06 99 VAL A N 1
ATOM 728 C CA . VAL A 1 99 ? 5.679 -6.632 -25.188 1.00 80.06 99 VAL A CA 1
ATOM 729 C C . VAL A 1 99 ? 5.979 -5.570 -24.117 1.00 80.06 99 VAL A C 1
ATOM 731 O O . VAL A 1 99 ? 5.282 -5.555 -23.101 1.00 80.06 99 VAL A O 1
ATOM 734 N N . PRO A 1 100 ? 6.908 -4.612 -24.309 1.00 77.06 100 PRO A N 1
ATOM 735 C CA . PRO A 1 100 ? 7.127 -3.547 -23.329 1.00 77.06 100 PRO A CA 1
ATOM 736 C C . PRO A 1 100 ? 5.913 -2.631 -23.162 1.00 77.06 100 PRO A C 1
ATOM 738 O O . PRO A 1 100 ? 5.606 -2.233 -22.040 1.00 77.06 100 PRO A O 1
ATOM 741 N N . ALA A 1 101 ? 5.189 -2.318 -24.244 1.00 76.69 101 ALA A N 1
ATOM 742 C CA . ALA A 1 101 ? 3.972 -1.509 -24.169 1.00 76.69 101 ALA A CA 1
ATOM 743 C C . ALA A 1 101 ? 2.893 -2.186 -23.309 1.00 76.69 101 ALA A C 1
ATOM 745 O O . ALA A 1 101 ? 2.270 -1.527 -22.471 1.00 76.69 101 ALA A O 1
ATOM 746 N N . LEU A 1 102 ? 2.729 -3.505 -23.455 1.00 78.62 102 LEU A N 1
ATOM 747 C CA . LEU A 1 102 ? 1.847 -4.313 -22.618 1.00 78.62 102 LEU A CA 1
ATOM 748 C C . LEU A 1 102 ? 2.246 -4.222 -21.139 1.00 78.62 102 LEU A C 1
ATOM 750 O O . LEU A 1 102 ? 1.397 -3.915 -20.304 1.00 78.62 102 LEU A O 1
ATOM 754 N N . PHE A 1 103 ? 3.529 -4.412 -20.812 1.00 75.06 103 PHE A N 1
ATOM 755 C CA . PHE A 1 103 ? 4.019 -4.312 -19.431 1.00 75.06 103 PHE A CA 1
ATOM 756 C C . PHE A 1 103 ? 3.852 -2.906 -18.835 1.00 75.06 103 PHE A C 1
ATOM 758 O O . PHE A 1 103 ? 3.455 -2.770 -17.678 1.00 75.06 103 PHE A O 1
ATOM 765 N N . VAL A 1 104 ? 4.104 -1.850 -19.613 1.00 76.62 104 VAL A N 1
ATOM 766 C CA . VAL A 1 104 ? 3.958 -0.454 -19.164 1.00 76.62 104 VAL A CA 1
ATOM 767 C C . VAL A 1 104 ? 2.498 -0.101 -18.877 1.00 76.62 104 VAL A C 1
ATOM 769 O O . VAL A 1 104 ? 2.218 0.625 -17.919 1.00 76.62 104 VAL A O 1
ATOM 772 N N . VAL A 1 105 ? 1.569 -0.587 -19.700 1.00 71.62 105 VAL A N 1
ATOM 773 C CA . VAL A 1 105 ? 0.138 -0.307 -19.541 1.00 71.62 105 VAL A CA 1
ATOM 774 C C . VAL A 1 105 ? -0.471 -1.170 -18.438 1.00 71.62 105 VAL A C 1
ATOM 776 O O . VAL A 1 105 ? -1.107 -0.626 -17.539 1.00 71.62 105 VAL A O 1
ATOM 779 N N . ALA A 1 106 ? -0.205 -2.477 -18.429 1.00 67.38 106 ALA A N 1
ATOM 780 C CA . ALA A 1 106 ? -0.699 -3.381 -17.389 1.00 67.38 106 ALA A CA 1
ATOM 781 C C . ALA A 1 106 ? -0.123 -3.047 -15.998 1.00 67.38 106 ALA A C 1
ATOM 783 O O . ALA A 1 106 ? -0.822 -3.134 -14.992 1.00 67.38 106 ALA A O 1
ATOM 784 N N . GLY A 1 107 ? 1.136 -2.600 -15.927 1.00 58.62 107 GLY A N 1
ATOM 785 C CA . GLY A 1 107 ? 1.782 -2.210 -14.672 1.00 58.62 107 GLY A CA 1
ATOM 786 C C . GLY A 1 107 ? 1.319 -0.865 -14.099 1.00 58.62 107 GLY A C 1
ATOM 787 O O . GLY A 1 107 ? 1.574 -0.583 -12.927 1.00 58.62 107 GLY A O 1
ATOM 788 N N . ARG A 1 108 ? 0.644 -0.014 -14.888 1.00 58.28 108 ARG A N 1
ATOM 789 C CA . ARG A 1 108 ? 0.163 1.300 -14.423 1.00 58.28 108 ARG A CA 1
ATOM 790 C C . ARG A 1 108 ? -1.050 1.199 -13.497 1.00 58.28 108 ARG A C 1
ATOM 792 O O . ARG A 1 108 ? -1.120 1.978 -12.549 1.00 58.28 108 ARG A O 1
ATOM 799 N N . ASP A 1 109 ? -1.941 0.239 -13.735 1.00 51.19 109 ASP A N 1
ATOM 800 C CA . ASP A 1 109 ? -3.183 0.058 -12.964 1.00 51.19 109 ASP A CA 1
ATOM 801 C C . ASP A 1 109 ? -3.006 -0.796 -11.698 1.00 51.19 109 ASP A C 1
ATOM 803 O O . ASP A 1 109 ? -3.859 -0.784 -10.815 1.00 51.19 109 ASP A O 1
ATOM 807 N N . LEU A 1 110 ? -1.869 -1.486 -11.558 1.00 48.00 110 LEU A N 1
ATOM 808 C CA . LEU A 1 110 ? -1.511 -2.233 -10.346 1.00 48.00 110 LEU A CA 1
ATOM 809 C C . LEU A 1 110 ? -0.953 -1.348 -9.229 1.00 48.00 110 LEU A C 1
ATOM 811 O O . LEU A 1 110 ? -0.674 -1.847 -8.141 1.00 48.00 110 LEU A O 1
ATOM 815 N N . ARG A 1 111 ? -0.749 -0.047 -9.471 1.00 45.97 111 ARG A N 1
ATOM 816 C CA . ARG A 1 111 ? -0.307 0.857 -8.409 1.00 45.97 111 ARG A CA 1
ATOM 817 C C . ARG A 1 111 ? -1.506 1.140 -7.505 1.00 45.97 111 ARG A C 1
ATOM 819 O O . ARG A 1 111 ? -2.411 1.843 -7.958 1.00 45.97 111 ARG A O 1
ATOM 826 N N . PRO A 1 112 ? -1.530 0.630 -6.257 1.00 52.41 112 PRO A N 1
ATOM 827 C CA . PRO A 1 112 ? -2.608 0.947 -5.333 1.00 52.41 112 PRO A CA 1
ATOM 828 C C . PRO A 1 112 ? -2.724 2.467 -5.223 1.00 52.41 112 PRO A C 1
ATOM 830 O O . PRO A 1 112 ? -1.707 3.169 -5.146 1.00 52.41 112 PRO A O 1
ATOM 833 N N . ASP A 1 113 ? -3.954 2.984 -5.273 1.00 61.84 113 ASP A N 1
ATOM 834 C CA . ASP A 1 113 ? -4.192 4.408 -5.066 1.00 61.84 113 ASP A CA 1
ATOM 835 C C . ASP A 1 113 ? -3.650 4.759 -3.677 1.00 61.84 113 ASP A C 1
ATOM 837 O O . ASP A 1 113 ? -4.197 4.347 -2.659 1.00 61.84 113 ASP A O 1
ATOM 841 N N . ARG A 1 114 ? -2.532 5.497 -3.634 1.00 64.75 114 ARG A N 1
ATOM 842 C CA . ARG A 1 114 ? -1.794 5.817 -2.397 1.00 64.75 114 ARG A CA 1
ATOM 843 C C . ARG A 1 114 ? -2.634 6.593 -1.380 1.00 64.75 114 ARG A C 1
ATOM 845 O O . ARG A 1 114 ? -2.174 6.850 -0.273 1.00 64.75 114 ARG A O 1
ATOM 852 N N . ARG A 1 115 ? -3.832 7.022 -1.771 1.00 71.62 115 ARG A N 1
ATOM 853 C CA . ARG A 1 115 ? -4.794 7.740 -0.941 1.00 71.62 115 ARG A CA 1
ATOM 854 C C . ARG A 1 115 ? -5.667 6.809 -0.102 1.00 71.62 115 ARG A C 1
ATOM 856 O O . ARG A 1 115 ? -6.282 7.293 0.839 1.00 71.62 115 ARG A O 1
ATOM 863 N N . VAL A 1 116 ? -5.721 5.513 -0.414 1.00 76.31 116 VAL A N 1
ATOM 864 C CA . VAL A 1 116 ? -6.492 4.526 0.353 1.00 76.31 116 VAL A CA 1
ATOM 865 C C . VAL A 1 116 ? -5.590 3.480 0.975 1.00 76.31 116 VAL A C 1
ATOM 867 O O . VAL A 1 116 ? -4.567 3.091 0.413 1.00 76.31 116 VAL A O 1
ATOM 870 N N . VAL A 1 117 ? -6.019 2.994 2.129 1.00 82.31 117 VAL A N 1
ATOM 871 C CA . VAL A 1 117 ? -5.468 1.807 2.765 1.00 82.31 117 VAL A CA 1
ATOM 872 C C . VAL A 1 117 ? -6.591 0.784 2.850 1.00 82.31 117 VAL A C 1
ATOM 874 O O . VAL A 1 117 ? -7.673 1.089 3.351 1.00 82.31 117 VAL A O 1
ATOM 877 N N . VAL A 1 118 ? -6.355 -0.411 2.306 1.00 83.75 118 VAL A N 1
ATOM 878 C CA . VAL A 1 118 ? -7.245 -1.559 2.529 1.00 83.75 118 VAL A CA 1
ATOM 879 C C . VAL A 1 118 ? -7.219 -1.845 4.024 1.00 83.75 118 VAL A C 1
ATOM 881 O O . VAL A 1 118 ? -6.134 -1.946 4.591 1.00 83.75 118 VAL A O 1
ATOM 884 N N . VAL A 1 119 ? -8.385 -1.956 4.657 1.00 85.44 119 VAL A N 1
ATOM 885 C CA . VAL A 1 119 ? -8.474 -2.371 6.058 1.00 85.44 119 VAL A CA 1
ATOM 886 C C . VAL A 1 119 ? -7.961 -3.807 6.137 1.00 85.44 119 VAL A C 1
ATOM 888 O O . VAL A 1 119 ? -8.565 -4.676 5.506 1.00 85.44 119 VAL A O 1
ATOM 891 N N . PRO A 1 120 ? -6.860 -4.060 6.861 1.00 87.38 120 PRO A N 1
ATOM 892 C CA . PRO A 1 120 ? -6.320 -5.404 7.001 1.00 87.38 120 PRO A CA 1
ATOM 893 C C . PRO A 1 120 ? -7.333 -6.326 7.681 1.00 87.38 120 PRO A C 1
ATOM 895 O O . PRO A 1 120 ? -8.079 -5.883 8.563 1.00 87.38 120 PRO A O 1
ATOM 898 N N . ASP A 1 121 ? -7.351 -7.599 7.291 1.00 87.88 121 ASP A N 1
ATOM 899 C CA . ASP A 1 121 ? -8.305 -8.585 7.812 1.00 87.88 121 ASP A CA 1
ATOM 900 C C . ASP A 1 121 ? -8.200 -8.699 9.342 1.00 87.88 121 ASP A C 1
ATOM 902 O O . ASP A 1 121 ? -9.212 -8.794 10.036 1.00 87.88 121 ASP A O 1
ATOM 906 N N . GLU A 1 122 ? -6.994 -8.536 9.892 1.00 87.25 122 GLU A N 1
ATOM 907 C CA . GLU A 1 122 ? -6.743 -8.532 11.332 1.00 87.25 122 GLU A CA 1
ATOM 908 C C . GLU A 1 122 ? -7.531 -7.430 12.055 1.00 87.25 122 GLU A C 1
ATOM 910 O O . GLU A 1 122 ? -8.038 -7.641 13.158 1.00 87.25 122 GLU A O 1
ATOM 915 N N . VAL A 1 123 ? -7.678 -6.257 11.429 1.00 87.31 123 VAL A N 1
ATOM 916 C CA . VAL A 1 123 ? -8.474 -5.148 11.974 1.00 87.31 123 VAL A CA 1
ATOM 917 C C . VAL A 1 123 ? -9.962 -5.460 11.855 1.00 87.31 123 VAL A C 1
ATOM 919 O O . VAL A 1 123 ? -10.713 -5.198 12.792 1.00 87.31 123 VAL A O 1
ATOM 922 N N . VAL A 1 124 ? -10.406 -6.040 10.737 1.00 86.25 124 VAL A N 1
ATOM 923 C CA . VAL A 1 124 ? -11.819 -6.408 10.534 1.00 86.25 124 VAL A CA 1
ATOM 924 C C . VAL A 1 124 ? -12.281 -7.426 11.579 1.00 86.25 124 VAL A C 1
ATOM 926 O O . VAL A 1 124 ? -13.382 -7.299 12.123 1.00 86.25 124 VAL A O 1
ATOM 929 N N . GLU A 1 125 ? -11.436 -8.411 11.877 1.00 87.44 125 GLU A N 1
ATOM 930 C CA . GLU A 1 125 ? -11.740 -9.505 12.796 1.00 87.44 125 GLU A CA 1
ATOM 931 C C . GLU A 1 125 ? -11.623 -9.106 14.271 1.00 87.44 125 GLU A C 1
ATOM 933 O O . GLU A 1 125 ? -12.445 -9.530 15.088 1.00 87.44 125 GLU A O 1
ATOM 938 N N . ARG A 1 126 ? -10.609 -8.307 14.632 1.00 87.50 126 ARG A N 1
ATOM 939 C CA . ARG A 1 126 ? -10.275 -8.018 16.039 1.00 87.50 126 ARG A CA 1
ATOM 940 C C . ARG A 1 126 ? -10.747 -6.662 16.545 1.00 87.50 126 ARG A C 1
ATOM 942 O O . ARG A 1 126 ? -10.750 -6.463 17.759 1.00 87.50 126 ARG A O 1
ATOM 949 N N . ALA A 1 127 ? -11.159 -5.736 15.675 1.00 85.50 127 ALA A N 1
ATOM 950 C CA . ALA A 1 127 ? -11.603 -4.423 16.133 1.00 85.50 127 ALA A CA 1
ATOM 951 C C . ALA A 1 127 ? -12.802 -4.542 17.100 1.00 85.50 127 ALA A C 1
ATOM 953 O O . ALA A 1 127 ? -13.819 -5.167 16.759 1.00 85.50 127 ALA A O 1
ATOM 954 N N . PRO A 1 128 ? -12.726 -3.916 18.292 1.00 82.62 128 PRO A N 1
ATOM 955 C CA . PRO A 1 128 ? -13.814 -3.945 19.255 1.00 82.62 128 PRO A CA 1
ATOM 956 C C . PRO A 1 128 ? -15.080 -3.304 18.679 1.00 82.62 128 PRO A C 1
ATOM 958 O O . PRO A 1 128 ? -15.037 -2.396 17.843 1.00 82.62 128 PRO A O 1
ATOM 961 N N . GLN A 1 129 ? -16.241 -3.781 19.130 1.00 80.00 129 GLN A N 1
ATOM 962 C CA . GLN A 1 129 ? -17.514 -3.177 18.741 1.00 80.00 129 GLN A CA 1
ATOM 963 C C . GLN A 1 129 ? -17.568 -1.723 19.227 1.00 80.00 129 GLN A C 1
ATOM 965 O O . GLN A 1 129 ? -17.249 -1.440 20.378 1.00 80.00 129 GLN A O 1
ATOM 970 N N . GLY A 1 130 ? -17.948 -0.801 18.339 1.00 74.25 130 GLY A N 1
ATOM 971 C CA . GLY A 1 130 ? -17.964 0.632 18.645 1.00 74.25 130 GLY A CA 1
ATOM 972 C C . GLY A 1 130 ? -16.589 1.310 18.624 1.00 74.25 130 GLY A C 1
ATOM 973 O O . GLY A 1 130 ? -16.481 2.445 19.087 1.00 74.25 130 GLY A O 1
ATOM 974 N N . ALA A 1 131 ? -15.546 0.655 18.094 1.00 80.88 131 ALA A N 1
ATOM 975 C CA . ALA A 1 131 ? -14.252 1.296 17.872 1.00 80.88 131 ALA A CA 1
ATOM 976 C C . ALA A 1 131 ? -14.418 2.619 17.108 1.00 80.88 131 ALA A C 1
ATOM 978 O O . ALA A 1 131 ? -15.157 2.707 16.123 1.00 80.88 131 ALA A O 1
ATOM 979 N N . SER A 1 132 ? -13.721 3.656 17.575 1.00 81.94 132 SER A N 1
ATOM 980 C CA . SER A 1 132 ? -13.822 4.979 16.972 1.00 81.94 132 SER A CA 1
ATOM 981 C C . SER A 1 132 ? -13.247 4.990 15.559 1.00 81.94 132 SER A C 1
ATOM 983 O O . SER A 1 132 ? -12.354 4.214 15.204 1.00 81.94 132 SER A O 1
ATOM 985 N N . ALA A 1 133 ? -13.724 5.944 14.762 1.00 77.75 133 ALA A N 1
ATOM 986 C CA . ALA A 1 133 ? -13.247 6.139 13.405 1.00 77.75 133 ALA A CA 1
ATOM 987 C C . ALA A 1 133 ? -11.724 6.337 13.318 1.00 77.75 133 ALA A C 1
ATOM 989 O O . ALA A 1 133 ? -11.049 5.747 12.474 1.00 77.75 133 ALA A O 1
ATOM 990 N N . ALA A 1 134 ? -11.185 7.125 14.247 1.00 82.44 134 ALA A N 1
ATOM 991 C CA . ALA A 1 134 ? -9.760 7.395 14.354 1.00 82.44 134 ALA A CA 1
ATOM 992 C C . ALA A 1 134 ? -8.949 6.147 14.744 1.00 82.44 134 ALA A C 1
ATOM 994 O O . ALA A 1 134 ? -7.840 5.966 14.244 1.00 82.44 134 ALA A O 1
ATOM 995 N N . ALA A 1 135 ? -9.495 5.275 15.600 1.00 87.19 135 ALA A N 1
ATOM 996 C CA . ALA A 1 135 ? -8.823 4.042 16.000 1.00 87.19 135 ALA A CA 1
ATOM 997 C C . ALA A 1 135 ? -8.702 3.068 14.821 1.00 87.19 135 ALA A C 1
ATOM 999 O O . ALA A 1 135 ? -7.596 2.633 14.507 1.00 87.19 135 ALA A O 1
ATOM 1000 N N . ILE A 1 136 ? -9.808 2.813 14.109 1.00 86.75 136 ILE A N 1
ATOM 1001 C CA . ILE A 1 136 ? -9.820 1.934 12.929 1.00 86.75 136 ILE A CA 1
ATOM 1002 C C . ILE A 1 136 ? -8.869 2.455 11.847 1.00 86.75 136 ILE A C 1
ATOM 1004 O O . ILE A 1 136 ? -8.109 1.671 11.275 1.00 86.75 136 ILE A O 1
ATOM 1008 N N . TRP A 1 137 ? -8.876 3.768 11.593 1.00 87.38 137 TRP A N 1
ATOM 1009 C CA . TRP A 1 137 ? -7.930 4.408 10.680 1.00 87.38 137 TRP A CA 1
ATOM 1010 C C . TRP A 1 137 ? -6.481 4.127 11.088 1.00 87.38 137 TRP A C 1
ATOM 1012 O O . TRP A 1 137 ? -5.739 3.539 10.304 1.00 87.38 137 TRP A O 1
ATOM 1022 N N . ARG A 1 138 ? -6.111 4.472 12.328 1.00 90.50 138 ARG A N 1
ATOM 1023 C CA . ARG A 1 138 ? -4.741 4.344 12.842 1.00 90.50 138 ARG A CA 1
ATOM 1024 C C . ARG A 1 138 ? -4.240 2.902 12.793 1.00 90.50 138 ARG A C 1
ATOM 1026 O O . ARG A 1 138 ? -3.114 2.666 12.365 1.00 90.50 138 ARG A O 1
ATOM 1033 N N . TRP A 1 139 ? -5.062 1.939 13.212 1.00 93.44 139 TRP A N 1
ATOM 1034 C CA . TRP A 1 139 ? -4.688 0.526 13.172 1.00 93.44 139 TRP A CA 1
ATOM 1035 C C . TRP A 1 139 ? -4.470 0.038 11.743 1.00 93.44 139 TRP A C 1
ATOM 1037 O O . TRP A 1 139 ? -3.459 -0.601 11.455 1.00 93.44 139 TRP A O 1
ATOM 1047 N N . SER A 1 140 ? -5.385 0.391 10.837 1.00 90.50 140 SER A N 1
ATOM 1048 C CA . SER A 1 140 ? -5.300 -0.008 9.432 1.00 90.50 140 SER A CA 1
ATOM 1049 C C . SER A 1 140 ? -4.059 0.573 8.761 1.00 90.50 140 SER A C 1
ATOM 1051 O O . SER A 1 140 ? -3.347 -0.151 8.072 1.00 90.50 140 SER A O 1
ATOM 1053 N N . THR A 1 141 ? -3.763 1.859 8.985 1.00 90.88 141 THR A N 1
ATOM 1054 C CA . THR A 1 141 ? -2.569 2.506 8.426 1.00 90.88 141 THR A CA 1
ATOM 1055 C C . THR A 1 141 ? -1.287 1.912 8.988 1.00 90.88 141 THR A C 1
ATOM 1057 O O . THR A 1 141 ? -0.386 1.615 8.215 1.00 90.88 141 THR A O 1
ATOM 1060 N N . ALA A 1 142 ? -1.213 1.683 10.302 1.00 92.81 142 ALA A N 1
ATOM 1061 C CA . ALA A 1 142 ? -0.009 1.159 10.941 1.00 92.81 142 ALA A CA 1
ATOM 1062 C C . ALA A 1 142 ? 0.324 -0.268 10.474 1.00 92.81 142 ALA A C 1
ATOM 1064 O O . ALA A 1 142 ? 1.466 -0.560 10.124 1.00 92.81 142 ALA A O 1
ATOM 1065 N N . ILE A 1 143 ? -0.680 -1.150 10.410 1.00 92.44 143 ILE A N 1
ATOM 1066 C CA . ILE A 1 143 ? -0.496 -2.531 9.941 1.00 92.44 143 ILE A CA 1
ATOM 1067 C C . ILE A 1 143 ? -0.139 -2.562 8.451 1.00 92.44 143 ILE A C 1
ATOM 1069 O O . ILE A 1 143 ? 0.759 -3.306 8.051 1.00 92.44 143 ILE A O 1
ATOM 1073 N N . ALA A 1 144 ? -0.806 -1.750 7.627 1.00 90.19 144 ALA A N 1
ATOM 1074 C CA . ALA A 1 144 ? -0.524 -1.700 6.196 1.00 90.19 144 ALA A CA 1
ATOM 1075 C C . ALA A 1 144 ? 0.855 -1.102 5.882 1.00 90.19 144 ALA A C 1
ATOM 1077 O O . ALA A 1 144 ? 1.529 -1.586 4.973 1.00 90.19 144 ALA A O 1
ATOM 1078 N N . ASP A 1 145 ? 1.285 -0.075 6.619 1.00 91.62 145 ASP A N 1
ATOM 1079 C CA . ASP A 1 145 ? 2.588 0.557 6.411 1.00 91.62 145 ASP A CA 1
ATOM 1080 C C . ASP A 1 145 ? 3.739 -0.382 6.801 1.00 91.62 145 ASP A C 1
ATOM 1082 O O . ASP A 1 145 ? 4.704 -0.489 6.045 1.00 91.62 145 ASP A O 1
ATOM 1086 N N . GLU A 1 146 ? 3.620 -1.142 7.899 1.00 93.69 146 GLU A N 1
ATOM 1087 C CA . GLU A 1 146 ? 4.622 -2.169 8.234 1.00 93.69 146 GLU A CA 1
ATOM 1088 C C . GLU A 1 146 ? 4.663 -3.271 7.176 1.00 93.69 146 GLU A C 1
ATOM 1090 O O . GLU A 1 146 ? 5.744 -3.610 6.695 1.00 93.69 146 GLU A O 1
ATOM 1095 N N . ALA A 1 147 ? 3.502 -3.766 6.736 1.00 90.75 147 ALA A N 1
ATOM 1096 C CA . ALA A 1 147 ? 3.429 -4.786 5.693 1.00 90.75 147 ALA A CA 1
ATOM 1097 C C . ALA A 1 147 ? 4.034 -4.320 4.354 1.00 90.75 147 ALA A C 1
ATOM 1099 O O . ALA A 1 147 ? 4.581 -5.138 3.613 1.00 90.75 147 ALA A O 1
ATOM 1100 N N . ALA A 1 148 ? 3.951 -3.023 4.041 1.00 89.19 148 ALA A N 1
ATOM 1101 C CA . ALA A 1 148 ? 4.511 -2.447 2.823 1.00 89.19 148 ALA A CA 1
ATOM 1102 C C . ALA A 1 148 ? 6.035 -2.242 2.889 1.00 89.19 148 ALA A C 1
ATOM 1104 O O . ALA A 1 148 ? 6.709 -2.427 1.878 1.00 89.19 148 ALA A O 1
ATOM 1105 N N . GLU A 1 149 ? 6.579 -1.867 4.051 1.00 88.00 149 GLU A N 1
ATOM 1106 C CA . G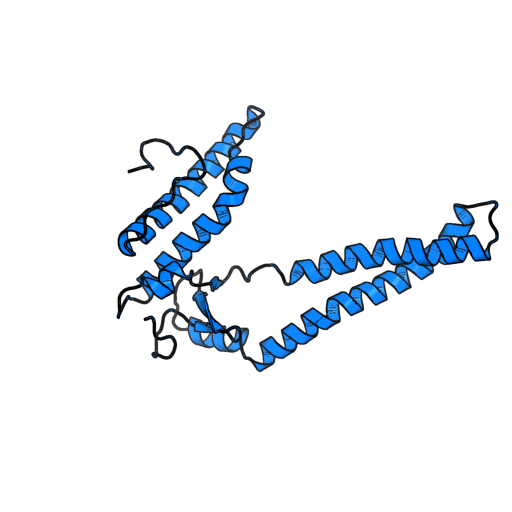LU A 1 149 ? 8.021 -1.635 4.250 1.00 88.00 149 GLU A CA 1
ATOM 1107 C C . GLU A 1 149 ? 8.806 -2.944 4.441 1.00 88.00 149 GLU A C 1
ATOM 1109 O O . GLU A 1 149 ? 9.955 -3.064 4.007 1.00 88.00 149 GLU A O 1
ATOM 1114 N N . ARG A 1 150 ? 8.183 -3.959 5.053 1.00 91.44 150 ARG A N 1
ATOM 1115 C CA . ARG A 1 150 ? 8.826 -5.232 5.420 1.00 91.44 150 ARG A CA 1
ATOM 1116 C C . ARG A 1 150 ? 9.617 -5.918 4.289 1.00 91.44 150 ARG A C 1
ATOM 1118 O O . ARG A 1 150 ? 10.710 -6.407 4.571 1.00 91.44 150 ARG A O 1
ATOM 1125 N N . PRO A 1 151 ? 9.132 -5.994 3.032 1.00 89.88 151 PRO A N 1
ATOM 1126 C CA . PRO A 1 151 ? 9.839 -6.715 1.973 1.00 89.88 151 PRO A CA 1
ATOM 1127 C C . PRO A 1 151 ? 11.115 -6.017 1.488 1.00 89.88 151 PRO A C 1
ATOM 1129 O O . PRO A 1 151 ? 12.014 -6.688 0.983 1.00 89.88 151 PRO A O 1
ATOM 1132 N N . THR A 1 152 ? 11.194 -4.685 1.589 1.00 89.62 152 THR A N 1
ATOM 1133 C CA . THR A 1 152 ? 12.313 -3.908 1.025 1.00 89.62 152 THR A CA 1
ATOM 1134 C C . THR A 1 152 ? 13.299 -3.430 2.076 1.00 89.62 152 THR A C 1
ATOM 1136 O O . THR A 1 152 ? 14.463 -3.209 1.740 1.00 89.62 152 THR A O 1
ATOM 1139 N N . ILE A 1 153 ? 12.875 -3.310 3.338 1.00 91.00 153 ILE A N 1
ATOM 1140 C CA . ILE A 1 153 ? 13.680 -2.661 4.372 1.00 91.00 153 ILE A CA 1
ATOM 1141 C C . ILE A 1 153 ? 15.059 -3.303 4.563 1.00 91.00 153 ILE A C 1
ATOM 1143 O O . ILE A 1 153 ? 16.044 -2.577 4.649 1.00 91.00 153 ILE A O 1
ATOM 1147 N N . GLY A 1 154 ? 15.163 -4.636 4.511 1.00 89.38 154 GLY A N 1
ATOM 1148 C CA . GLY A 1 154 ? 16.447 -5.333 4.651 1.00 89.38 154 GLY A CA 1
ATOM 1149 C C . GLY A 1 154 ? 17.472 -4.954 3.574 1.00 89.38 154 GLY A C 1
ATOM 1150 O O . GLY A 1 154 ? 18.660 -4.838 3.866 1.00 89.38 154 GLY A O 1
ATOM 1151 N N . TYR A 1 155 ? 17.018 -4.689 2.344 1.00 89.00 155 TYR A N 1
ATOM 1152 C CA . TYR A 1 155 ? 17.884 -4.206 1.264 1.00 89.00 155 TYR A CA 1
ATOM 1153 C C . TYR A 1 155 ? 18.254 -2.734 1.440 1.00 89.00 155 TYR A C 1
ATOM 1155 O O . TYR A 1 155 ? 19.358 -2.322 1.098 1.00 89.00 155 TYR A O 1
ATOM 1163 N N . GLU A 1 156 ? 17.335 -1.919 1.955 1.00 88.00 156 GLU A N 1
ATOM 1164 C CA . GLU A 1 156 ? 17.564 -0.485 2.143 1.00 88.00 156 GLU A CA 1
ATOM 1165 C C . GLU A 1 156 ? 18.513 -0.169 3.300 1.00 88.00 156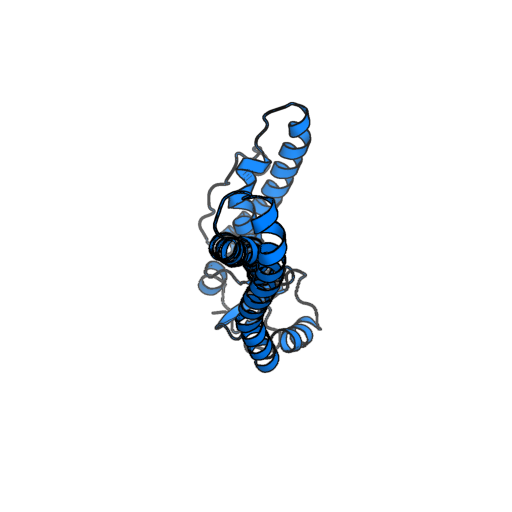 GLU A C 1
ATOM 1167 O O . GLU A 1 156 ? 19.171 0.873 3.273 1.00 88.00 156 GLU A O 1
ATOM 1172 N N . THR A 1 157 ? 18.597 -1.061 4.286 1.00 88.56 157 THR A N 1
ATOM 1173 C CA . THR A 1 157 ? 19.527 -0.963 5.417 1.00 88.56 157 THR A CA 1
ATOM 1174 C C . THR A 1 157 ? 20.867 -1.647 5.174 1.00 88.56 157 THR A C 1
ATOM 1176 O O . THR A 1 157 ? 21.754 -1.553 6.019 1.00 88.56 157 THR A O 1
ATOM 1179 N N . TYR A 1 158 ? 21.039 -2.338 4.047 1.00 89.25 158 TYR A N 1
ATOM 1180 C CA . TYR A 1 158 ? 22.297 -2.999 3.723 1.00 89.25 158 TYR A CA 1
ATOM 1181 C C . TYR A 1 158 ? 23.380 -1.972 3.360 1.00 89.25 158 TYR A C 1
ATOM 1183 O O . TYR A 1 158 ? 23.159 -1.076 2.544 1.00 89.25 158 TYR A O 1
ATOM 1191 N N . VAL A 1 159 ? 24.558 -2.101 3.975 1.00 88.56 159 VAL A N 1
ATOM 1192 C CA . VAL A 1 159 ? 25.691 -1.185 3.785 1.00 88.56 159 VAL A CA 1
ATOM 1193 C C . VAL A 1 159 ? 26.853 -1.949 3.162 1.00 88.56 159 VAL A C 1
ATOM 1195 O O . VAL A 1 159 ? 27.499 -2.752 3.830 1.00 88.56 159 VAL A O 1
ATOM 1198 N N . GLU A 1 160 ? 27.155 -1.660 1.896 1.00 86.88 160 GLU A N 1
ATOM 1199 C CA . GLU A 1 160 ? 28.359 -2.176 1.227 1.00 86.88 160 GLU A CA 1
ATOM 1200 C C . GLU A 1 160 ? 29.530 -1.197 1.314 1.00 86.88 160 GLU A C 1
ATOM 1202 O O . GLU A 1 160 ? 30.692 -1.605 1.364 1.00 86.88 160 GLU A O 1
ATOM 1207 N N . ARG A 1 161 ? 29.242 0.111 1.282 1.00 88.31 161 ARG A N 1
ATOM 1208 C CA . ARG A 1 161 ? 30.257 1.164 1.184 1.00 88.31 161 ARG A CA 1
ATOM 1209 C C . ARG A 1 161 ? 29.983 2.292 2.182 1.00 88.31 161 ARG A C 1
ATOM 1211 O O . ARG A 1 161 ? 28.828 2.552 2.514 1.00 88.31 161 ARG A O 1
ATOM 1218 N N . PRO A 1 162 ? 31.017 3.046 2.604 1.00 86.06 162 PRO A N 1
ATOM 1219 C CA . PRO A 1 162 ? 30.844 4.164 3.535 1.00 86.06 162 PRO A CA 1
ATOM 1220 C C . PRO A 1 162 ? 29.765 5.201 3.147 1.00 86.06 162 PRO A C 1
ATOM 1222 O O . PRO A 1 162 ? 29.057 5.661 4.042 1.00 86.06 162 PRO A O 1
ATOM 1225 N N . PRO A 1 163 ? 29.559 5.566 1.862 1.00 86.50 163 PRO A N 1
ATOM 1226 C CA . PRO A 1 163 ? 28.493 6.499 1.476 1.00 86.50 163 PRO A CA 1
ATOM 1227 C C . PRO A 1 163 ? 27.066 5.993 1.742 1.00 86.50 163 PRO A C 1
ATOM 1229 O O . PRO A 1 163 ? 26.148 6.805 1.876 1.00 86.50 163 PRO A O 1
ATOM 1232 N N . ASP A 1 164 ? 26.869 4.676 1.845 1.00 88.31 164 ASP A N 1
ATOM 1233 C CA . ASP A 1 164 ? 25.550 4.069 2.047 1.00 88.31 164 ASP A CA 1
ATOM 1234 C C . ASP A 1 164 ? 25.087 4.163 3.506 1.00 88.31 164 ASP A C 1
ATOM 1236 O O . ASP A 1 164 ? 23.889 4.075 3.775 1.00 88.31 164 ASP A O 1
ATOM 1240 N N . LEU A 1 165 ? 26.000 4.447 4.445 1.00 89.69 165 LEU A N 1
ATOM 1241 C CA . LEU A 1 165 ? 25.704 4.561 5.878 1.00 89.69 165 LEU A CA 1
ATOM 1242 C C . LEU A 1 165 ? 24.576 5.558 6.165 1.00 89.69 165 LEU A C 1
ATOM 1244 O O . LEU A 1 165 ? 23.641 5.251 6.899 1.00 89.69 165 LEU A O 1
ATOM 1248 N N . ALA A 1 166 ? 24.616 6.741 5.546 1.00 89.12 166 ALA A N 1
ATOM 1249 C CA . ALA A 1 166 ? 23.588 7.759 5.757 1.00 89.12 166 ALA A CA 1
ATOM 1250 C C . ALA A 1 166 ? 22.228 7.356 5.162 1.00 89.12 166 ALA A C 1
ATOM 1252 O O . ALA A 1 166 ? 21.183 7.795 5.641 1.00 89.12 166 ALA A O 1
ATOM 1253 N N . ARG A 1 167 ? 22.221 6.542 4.098 1.00 90.19 167 ARG A N 1
ATOM 1254 C CA . ARG A 1 167 ? 20.988 6.008 3.509 1.00 90.19 167 ARG A CA 1
ATOM 1255 C C . ARG A 1 167 ? 20.399 4.920 4.400 1.00 90.19 167 ARG A C 1
ATOM 1257 O O . ARG A 1 167 ? 19.209 4.998 4.692 1.00 90.19 167 ARG A O 1
ATOM 1264 N N . ALA A 1 168 ? 21.226 3.976 4.839 1.00 90.88 168 ALA A N 1
ATOM 1265 C CA . ALA A 1 168 ? 20.820 2.899 5.728 1.00 90.88 168 ALA A CA 1
ATOM 1266 C C . ALA A 1 168 ? 20.276 3.450 7.051 1.00 90.88 168 ALA A C 1
ATOM 1268 O O . ALA A 1 168 ? 19.175 3.084 7.439 1.00 90.88 168 ALA A O 1
ATOM 1269 N N . ALA A 1 169 ? 20.952 4.426 7.668 1.00 90.62 169 ALA A N 1
ATOM 1270 C CA . ALA A 1 169 ? 20.477 5.067 8.896 1.00 90.62 169 ALA A CA 1
ATOM 1271 C C . ALA A 1 169 ? 19.078 5.691 8.737 1.00 90.62 169 ALA A C 1
ATOM 1273 O O . ALA A 1 169 ? 18.205 5.477 9.574 1.00 90.62 169 ALA A O 1
ATOM 1274 N N . ARG A 1 170 ? 18.825 6.400 7.626 1.00 91.31 170 ARG A N 1
ATOM 1275 C CA . ARG A 1 170 ? 17.492 6.958 7.329 1.00 91.31 170 ARG A CA 1
ATOM 1276 C C . ARG A 1 170 ? 16.437 5.878 7.091 1.00 91.31 170 ARG A C 1
ATOM 1278 O O . ARG A 1 170 ? 15.273 6.091 7.419 1.00 91.31 170 ARG A O 1
ATOM 1285 N N . ALA A 1 171 ? 16.812 4.756 6.477 1.00 92.19 171 ALA A N 1
ATOM 1286 C CA . ALA A 1 171 ? 15.908 3.628 6.280 1.00 92.19 171 ALA A CA 1
ATOM 1287 C C . ALA A 1 171 ? 15.557 2.971 7.624 1.00 92.19 171 ALA A C 1
ATOM 1289 O O . ALA A 1 171 ? 14.377 2.767 7.901 1.00 92.19 171 ALA A O 1
ATOM 1290 N N . THR A 1 172 ? 16.549 2.754 8.491 1.00 92.56 172 THR A N 1
ATOM 1291 C CA . THR A 1 172 ? 16.354 2.242 9.853 1.00 92.56 172 THR A CA 1
ATOM 1292 C C . THR A 1 172 ? 15.444 3.155 10.673 1.00 92.56 172 THR A C 1
ATOM 1294 O O . THR A 1 172 ? 14.460 2.674 11.220 1.00 92.56 172 THR A O 1
ATOM 1297 N N . GLU A 1 173 ? 15.699 4.468 10.698 1.00 93.12 173 GLU A N 1
ATOM 1298 C CA . GLU A 1 173 ? 14.864 5.447 11.418 1.00 93.12 173 GLU A CA 1
ATOM 1299 C C . GLU A 1 173 ? 13.421 5.487 10.882 1.00 93.12 173 GLU A C 1
ATOM 1301 O O . GLU A 1 173 ? 12.446 5.609 11.626 1.00 93.12 173 GLU A O 1
ATOM 1306 N N . ARG A 1 174 ? 13.252 5.366 9.560 1.00 93.62 174 ARG A N 1
ATOM 1307 C CA . ARG A 1 174 ? 11.919 5.299 8.955 1.00 93.62 174 ARG A CA 1
ATOM 1308 C C . ARG A 1 174 ? 11.180 4.041 9.405 1.00 93.62 174 ARG A C 1
ATOM 1310 O O . ARG A 1 174 ? 10.018 4.147 9.799 1.00 93.62 174 ARG A O 1
ATOM 1317 N N . TYR A 1 175 ? 11.834 2.883 9.340 1.00 94.00 175 TYR A N 1
ATOM 1318 C CA . TYR A 1 175 ? 11.221 1.612 9.709 1.00 94.00 175 TYR A CA 1
ATOM 1319 C C . TYR A 1 175 ? 10.951 1.512 11.205 1.00 94.00 175 TYR A C 1
ATOM 1321 O O . TYR A 1 175 ? 9.905 0.996 11.584 1.00 94.00 175 TYR A O 1
ATOM 1329 N N . SER A 1 176 ? 11.819 2.052 12.060 1.00 93.31 176 SER A N 1
ATOM 1330 C CA . SER A 1 176 ? 11.605 2.014 13.505 1.00 93.31 176 SER A CA 1
ATOM 1331 C C . SER A 1 176 ? 10.340 2.759 13.923 1.00 93.31 176 SER A C 1
ATOM 1333 O O . SER A 1 176 ? 9.550 2.238 14.712 1.00 93.31 176 SER A O 1
ATOM 1335 N N . ARG A 1 177 ? 10.070 3.923 13.318 1.00 93.75 177 ARG A N 1
ATOM 1336 C CA . ARG A 1 177 ? 8.804 4.646 13.504 1.00 93.75 177 ARG A CA 1
ATOM 1337 C C . ARG A 1 177 ? 7.602 3.816 13.048 1.00 93.75 177 ARG A C 1
ATOM 1339 O O . ARG A 1 177 ? 6.652 3.668 13.809 1.00 93.75 177 ARG A O 1
ATOM 1346 N N . VAL A 1 178 ? 7.657 3.252 11.839 1.00 93.94 178 VAL A N 1
ATOM 1347 C CA . VAL A 1 178 ? 6.569 2.417 11.291 1.00 93.94 178 VAL A CA 1
ATOM 1348 C C . VAL A 1 178 ? 6.304 1.203 12.186 1.00 93.94 178 VAL A C 1
ATOM 1350 O O . VAL A 1 178 ? 5.158 0.885 12.496 1.00 93.94 178 VAL A O 1
ATOM 1353 N N . TYR A 1 179 ? 7.365 0.547 12.646 1.00 94.25 179 TYR A N 1
ATOM 1354 C CA . TYR A 1 179 ? 7.277 -0.632 13.492 1.00 94.25 179 TYR A CA 1
ATOM 1355 C C . TYR A 1 179 ? 6.755 -0.303 14.900 1.00 94.25 179 TYR A C 1
ATOM 1357 O O . TYR A 1 179 ? 5.979 -1.080 15.456 1.00 94.25 179 TYR A O 1
ATOM 1365 N N . ARG A 1 180 ? 7.097 0.867 15.459 1.00 94.19 180 ARG A N 1
ATOM 1366 C CA . ARG A 1 180 ? 6.530 1.366 16.724 1.00 94.19 180 ARG A CA 1
ATOM 1367 C C . ARG A 1 180 ? 5.019 1.569 16.615 1.00 94.19 180 ARG A C 1
ATOM 1369 O O . ARG A 1 180 ? 4.276 1.083 17.468 1.00 94.19 180 ARG A O 1
ATOM 1376 N N . ASP A 1 181 ? 4.566 2.226 15.550 1.00 94.31 181 ASP A N 1
ATOM 1377 C CA . ASP A 1 181 ? 3.139 2.453 15.302 1.00 94.31 181 ASP A CA 1
ATOM 1378 C C . ASP A 1 181 ? 2.394 1.122 15.107 1.00 94.31 181 ASP A C 1
ATOM 1380 O O . ASP A 1 181 ? 1.317 0.915 15.673 1.00 94.31 181 ASP A O 1
ATOM 1384 N N . TYR A 1 182 ? 2.996 0.182 14.369 1.00 94.88 182 TYR A N 1
ATOM 1385 C CA . TYR A 1 182 ? 2.479 -1.177 14.210 1.00 94.88 182 TYR A CA 1
ATOM 1386 C C . TYR A 1 182 ? 2.373 -1.916 15.545 1.00 94.88 182 TYR A C 1
ATOM 1388 O O . TYR A 1 182 ? 1.330 -2.501 15.829 1.00 94.88 182 TYR A O 1
ATOM 1396 N N . ARG A 1 183 ? 3.410 -1.878 16.389 1.00 95.06 183 ARG A N 1
ATOM 1397 C CA . ARG A 1 183 ? 3.390 -2.539 17.700 1.00 95.06 183 ARG A CA 1
ATOM 1398 C C . ARG A 1 183 ? 2.313 -1.974 18.612 1.00 95.06 183 ARG A C 1
ATOM 1400 O O . ARG A 1 183 ? 1.620 -2.752 19.264 1.00 95.06 183 ARG A O 1
ATOM 1407 N N . ALA A 1 184 ? 2.146 -0.654 18.635 1.00 94.44 184 ALA A N 1
ATOM 1408 C CA . ALA A 1 184 ? 1.074 -0.016 19.390 1.00 94.44 184 ALA A CA 1
ATOM 1409 C C . ALA A 1 184 ? -0.305 -0.470 18.883 1.00 94.44 184 ALA A C 1
ATOM 1411 O O . ALA A 1 184 ? -1.155 -0.874 19.675 1.00 94.44 184 ALA A O 1
ATOM 1412 N N . ALA A 1 185 ? -0.511 -0.489 17.562 1.00 93.44 185 ALA A N 1
ATOM 1413 C CA . ALA A 1 185 ? -1.751 -0.975 16.962 1.00 93.44 185 ALA A CA 1
ATOM 1414 C C . ALA A 1 185 ? -2.011 -2.463 17.255 1.00 93.44 185 ALA A C 1
ATOM 1416 O O . ALA A 1 185 ? -3.129 -2.836 17.607 1.00 93.44 185 ALA A O 1
ATOM 1417 N N . ALA A 1 186 ? -0.984 -3.308 17.150 1.00 92.31 186 ALA A N 1
ATOM 1418 C CA . ALA A 1 186 ? -1.073 -4.733 17.442 1.00 92.31 186 ALA A CA 1
ATOM 1419 C C . ALA A 1 186 ? -1.438 -4.981 18.912 1.00 92.31 186 ALA A C 1
ATOM 1421 O O . ALA A 1 186 ? -2.332 -5.778 19.186 1.00 92.31 186 ALA A O 1
ATOM 1422 N N . ALA A 1 187 ? -0.816 -4.253 19.845 1.00 93.12 187 ALA A N 1
ATOM 1423 C CA . ALA A 1 187 ? -1.118 -4.351 21.270 1.00 93.12 187 ALA A CA 1
ATOM 1424 C C . ALA A 1 187 ? -2.576 -3.976 21.576 1.00 93.12 187 ALA A C 1
ATOM 1426 O O . ALA A 1 187 ? -3.265 -4.707 22.286 1.00 93.12 187 ALA A O 1
ATOM 1427 N N . GLU A 1 188 ? -3.076 -2.883 20.996 1.00 92.44 188 GLU A N 1
ATOM 1428 C CA . GLU A 1 188 ? -4.466 -2.454 21.183 1.00 92.44 188 GLU A CA 1
ATOM 1429 C C . GLU A 1 188 ? -5.492 -3.426 20.580 1.00 92.44 188 GLU A C 1
ATOM 1431 O O . GLU A 1 188 ? -6.590 -3.574 21.114 1.00 92.44 188 GLU A O 1
ATOM 1436 N N . LEU A 1 189 ? -5.134 -4.115 19.493 1.00 90.31 189 LEU A N 1
ATOM 1437 C CA . LEU A 1 189 ? -5.961 -5.151 18.866 1.00 90.31 189 LEU A CA 1
ATOM 1438 C C . LEU A 1 189 ? -5.794 -6.541 19.506 1.00 90.31 189 LEU A C 1
ATOM 1440 O O . LEU A 1 189 ? -6.450 -7.497 19.082 1.00 90.31 189 LEU A O 1
ATOM 1444 N N . GLY A 1 190 ? -4.912 -6.683 20.501 1.00 90.06 190 GLY A N 1
ATOM 1445 C CA . GLY A 1 190 ? -4.585 -7.975 21.108 1.00 90.06 190 GLY A CA 1
ATOM 1446 C C . GLY A 1 190 ? -3.964 -8.965 20.116 1.00 90.06 190 GLY A C 1
ATOM 1447 O O . GLY A 1 190 ? -4.185 -10.175 20.218 1.00 90.06 190 GLY A O 1
ATOM 1448 N N . LEU A 1 191 ? -3.237 -8.457 19.120 1.00 88.94 191 LEU A N 1
ATOM 1449 C CA . LEU A 1 191 ? -2.481 -9.244 18.154 1.00 88.94 191 LEU A CA 1
ATOM 1450 C C . LEU A 1 191 ? -1.077 -9.529 18.708 1.00 88.94 191 LEU A C 1
ATOM 1452 O O . LEU A 1 191 ? -0.457 -8.636 19.292 1.00 88.94 191 LEU A O 1
ATOM 1456 N N . PRO A 1 192 ? -0.529 -10.739 18.500 1.00 88.56 192 PRO A N 1
ATOM 1457 C CA . PRO A 1 192 ? 0.880 -10.978 18.770 1.00 88.56 192 PRO A CA 1
ATOM 1458 C C . PRO A 1 192 ? 1.716 -10.119 17.814 1.00 88.56 192 PRO A C 1
ATOM 1460 O O . PRO A 1 192 ? 1.580 -10.224 16.593 1.00 88.56 192 PRO A O 1
ATOM 1463 N N . ALA A 1 193 ? 2.566 -9.252 18.364 1.00 86.50 193 ALA A N 1
ATOM 1464 C CA . ALA A 1 193 ? 3.463 -8.440 17.554 1.00 86.50 193 ALA A CA 1
ATOM 1465 C C . ALA A 1 193 ? 4.453 -9.348 16.811 1.00 86.50 193 ALA A C 1
ATOM 1467 O O . ALA A 1 193 ? 5.126 -10.178 17.423 1.00 86.50 193 ALA A O 1
ATOM 1468 N N . ARG A 1 194 ? 4.533 -9.190 15.488 1.00 89.75 194 ARG A N 1
ATOM 1469 C CA . ARG A 1 194 ? 5.564 -9.840 14.669 1.00 89.75 194 ARG A CA 1
ATOM 1470 C C . ARG A 1 194 ? 6.933 -9.295 15.038 1.00 89.75 194 ARG A C 1
ATOM 1472 O O . ARG A 1 194 ? 7.032 -8.110 15.313 1.00 89.75 194 ARG A O 1
ATOM 1479 N N . GLU A 1 195 ? 7.971 -10.120 14.953 1.00 90.81 195 GLU A N 1
ATOM 1480 C CA . GLU A 1 195 ? 9.354 -9.654 15.084 1.00 90.81 195 GLU A CA 1
ATOM 1481 C C . GLU A 1 195 ? 9.713 -8.628 13.989 1.00 90.81 195 GLU A C 1
ATOM 1483 O O . GLU A 1 195 ? 9.230 -8.741 12.843 1.00 90.81 195 GLU A O 1
ATOM 1488 N N . PRO A 1 196 ? 10.561 -7.631 14.314 1.00 91.25 196 PRO A N 1
ATOM 1489 C CA . PRO A 1 196 ? 10.986 -6.633 13.343 1.00 91.25 196 PRO A CA 1
ATOM 1490 C C . PRO A 1 196 ? 11.802 -7.303 12.231 1.00 91.25 196 PRO A C 1
ATOM 1492 O O . PRO A 1 196 ? 12.511 -8.278 12.460 1.00 91.25 196 PRO A O 1
ATOM 1495 N N . ALA A 1 197 ? 11.689 -6.799 11.001 1.00 91.00 197 ALA A N 1
ATOM 1496 C CA . ALA A 1 197 ? 12.385 -7.378 9.846 1.00 91.00 197 ALA A CA 1
ATOM 1497 C C . ALA A 1 197 ? 13.888 -7.068 9.793 1.00 91.00 197 ALA A C 1
ATOM 1499 O O . ALA A 1 197 ? 14.616 -7.687 9.021 1.00 91.00 197 ALA A O 1
ATOM 1500 N N . ILE A 1 198 ? 14.337 -6.108 10.598 1.00 90.12 198 ILE A N 1
ATOM 1501 C CA . ILE A 1 198 ? 15.735 -5.732 10.791 1.00 90.12 198 ILE A CA 1
ATOM 1502 C C . ILE A 1 198 ? 15.987 -5.553 12.287 1.00 90.12 198 ILE A C 1
ATOM 1504 O O . ILE A 1 198 ? 15.049 -5.336 13.059 1.00 90.12 198 ILE A O 1
ATOM 1508 N N . GLU A 1 199 ? 17.250 -5.589 12.693 1.00 87.31 199 GLU A N 1
ATOM 1509 C CA . GLU A 1 199 ? 17.629 -5.198 14.047 1.00 87.31 199 GLU A CA 1
ATOM 1510 C C . GLU A 1 199 ? 17.342 -3.706 14.256 1.00 87.31 199 GLU A C 1
ATOM 1512 O O . GLU A 1 199 ? 17.765 -2.852 13.472 1.00 87.31 199 GLU A O 1
ATOM 1517 N N . LEU A 1 200 ? 16.595 -3.398 15.314 1.00 84.56 200 LEU A N 1
ATOM 1518 C CA . LEU A 1 200 ? 16.279 -2.035 15.723 1.00 84.56 200 LEU A CA 1
ATOM 1519 C C . LEU A 1 200 ? 17.100 -1.673 16.968 1.00 84.56 200 LEU A C 1
ATOM 1521 O O . LEU A 1 200 ? 17.296 -2.534 17.831 1.00 84.56 200 LEU A O 1
ATOM 1525 N N . PRO A 1 201 ? 17.580 -0.423 17.094 1.00 73.19 201 PRO A N 1
ATOM 1526 C CA . PRO A 1 201 ? 18.298 0.013 18.285 1.00 73.19 201 PRO A CA 1
ATOM 1527 C C . PRO A 1 201 ? 17.419 -0.138 19.538 1.00 73.19 201 PRO A C 1
ATOM 1529 O O . PRO A 1 201 ? 16.208 0.075 19.501 1.00 73.19 201 PRO A O 1
ATOM 1532 N N . ALA A 1 202 ? 18.041 -0.521 20.658 1.00 59.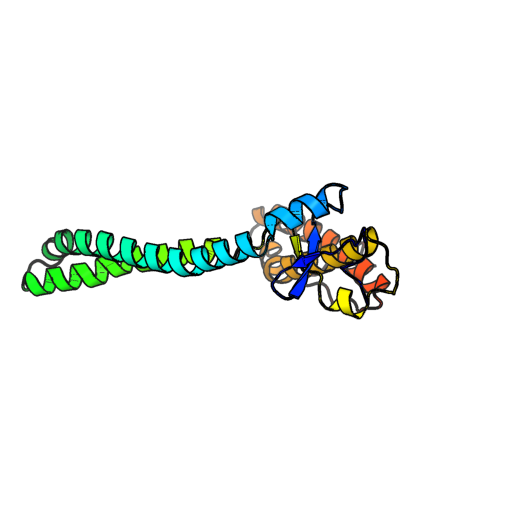12 202 ALA A N 1
ATOM 1533 C CA . ALA A 1 202 ? 17.362 -1.010 21.865 1.00 59.12 202 ALA A CA 1
ATOM 1534 C C . ALA A 1 202 ? 16.348 -0.032 22.499 1.00 59.12 202 ALA A C 1
ATOM 1536 O O . ALA A 1 202 ? 15.452 -0.472 23.215 1.00 59.12 202 ALA A O 1
ATOM 1537 N N . GLU A 1 203 ? 16.447 1.269 22.213 1.00 57.69 203 GLU A N 1
ATOM 1538 C CA . GLU A 1 203 ? 15.500 2.291 22.688 1.00 57.69 203 GLU A CA 1
ATOM 1539 C C . GLU A 1 203 ? 14.161 2.291 21.927 1.00 57.69 203 GLU A C 1
ATOM 1541 O O . GLU A 1 203 ? 13.200 2.920 22.360 1.00 57.69 203 GLU A O 1
ATOM 1546 N N . GLU A 1 204 ? 14.061 1.563 20.812 1.00 50.62 204 GLU A N 1
ATOM 1547 C CA . GLU A 1 204 ? 12.872 1.535 19.947 1.00 50.62 204 GLU A CA 1
ATOM 1548 C C . GLU A 1 204 ? 12.165 0.167 19.935 1.00 50.62 204 GLU A C 1
ATOM 1550 O O . GLU A 1 204 ? 11.167 -0.015 19.236 1.00 50.62 204 GLU A O 1
ATOM 1555 N N . ALA A 1 205 ? 12.674 -0.788 20.725 1.00 47.62 205 ALA A N 1
ATOM 1556 C CA . ALA A 1 205 ? 12.171 -2.156 20.857 1.00 47.62 205 ALA A CA 1
ATOM 1557 C C . ALA A 1 205 ? 11.355 -2.410 22.145 1.00 47.62 205 ALA A C 1
ATOM 1559 O O . ALA A 1 205 ? 10.896 -3.539 22.354 1.00 47.62 205 ALA A O 1
ATOM 1560 N N . GLN A 1 206 ? 11.158 -1.398 22.993 1.00 43.88 206 GLN A N 1
ATOM 1561 C CA . GLN A 1 206 ? 10.297 -1.462 24.183 1.00 43.88 206 GLN A CA 1
ATOM 1562 C C . GLN A 1 206 ? 8.916 -0.895 23.861 1.00 43.88 206 GLN A C 1
ATOM 1564 O O . GLN A 1 206 ? 7.938 -1.641 24.098 1.00 43.88 206 GLN A O 1
#

Foldseek 3Di:
DQDQPDDPGQWHQAPVRFIKHFLVADDPCPVVVVCVVRVVVVVVVVVVCLVVVLVVQLVVLLVVQLVVLLVCQCVVDVPDDSVVSSVVRSVVRSCVRNVVSSCVSNVVVPPPPPRMFTQDVLCVVQPDPPRDSVLSSLLRNLQRVLVVLLVCLVVQLDDPDPVSNVRNVVSLVVNLVSLLSNVVSCVVSVHDRDDRSDDHPPVSPD

Radius of gyration: 25.0 Å; chains: 1; bounding box: 54×30×73 Å

Sequence (206 aa):
MIDPDLPGAPVFRAPDGRLYVDRQAPAVDTLTRWRRLYDPIAVRRRARIVGTLPLLAMVVGYVVGGALGVVVAPLLMPGDDRAVAQLTGVVVGGGVLAVPALFVVAGRDLRPDRRVVVVPDEVVERAPQGASAAAIWRWSTAIADEAAERPTIGYETYVERPPDLARAARATERYSRVYRDYRAAAAELGLPAREPAIELPAEEAQ